Protein AF-A0A7J7GMX7-F1 (afdb_monomer)

InterPro domains:
  IPR005358 Putative zinc- or iron-chelating domain containing protein [PF03692] (50-138)

Sequence (203 aa):
MSHAVVAPPCFPTVRSAANRPRQRGNTKQNRSSGGAALGFGGERKEVRWKCVEDCGACCKLEKGPSFATPEEIFQDPSDVQLYRSLIGPDGWCINFDKASRTCSIYPDRPYFCRVEPEIFQTLYGIDKKRFNKEACSCCRDTIKVVYGSKSKELDNFNHAIKSVSSTGVKALKSDCGRHNRGDNSVAVASTSSKFLPFLSLLL

Solvent-accessible surface area (backbone atoms only — not comparable to full-atom values): 13934 Å² total; per-residue (Å²): 140,82,90,85,85,86,83,84,88,82,86,86,89,87,83,90,87,81,86,92,82,89,84,88,85,86,78,93,75,92,71,93,67,90,76,72,79,84,67,85,74,70,76,80,74,64,54,49,62,73,90,60,83,74,47,54,42,82,44,47,65,65,72,59,90,88,47,85,50,55,76,76,52,39,91,49,71,67,56,35,51,54,58,52,74,36,49,36,102,84,28,30,31,69,51,49,43,80,86,80,35,45,49,82,48,63,92,74,53,58,70,89,80,48,97,46,47,67,53,40,30,71,58,65,69,36,51,66,92,48,30,36,60,52,54,46,44,55,49,50,57,39,27,32,72,71,62,34,90,86,23,70,58,48,52,51,48,55,51,59,27,54,54,61,61,67,71,76,83,82,82,79,86,75,90,76,84,93,75,83,90,79,92,78,91,75,89,75,79,86,80,85,82,81,76,72,98,75,83,86,87,80,138

Secondary structure (DSSP, 8-state):
------PPPPP----------------------------------PPPP---TT--GGGB----TTS--HHHH-SSHHHHHHHHHTB-TTSBBTTEETTTTEETTTTT--GGGS--HHHHHHHH---HHHHHHHHHHHHHHHHHHHH-TT-HHHHHHHHHHHHGGG------------------------------TTSS---

Nearest PDB structures (foldseek):
  2mx9-assembly1_B  TM=2.628E-01  e=3.593E+00  Araneus ventricosus

Radius of gyration: 30.86 Å; Cα contacts (8 Å, |Δi|>4): 132; chains: 1; bounding box: 64×86×71 Å

Foldseek 3Di:
DDDDDDDDDDDDDDDDDDDDDDDDDDDDDDDDDPPDDPPPCPPPLQFADDDDPLQLLLQLLCLPPLDDQLVLQDPDVVVNVVSVVLQDPVSGGPQADNVRRDGVCVVVDDPCSDLDQVSCCVRAVDHPVCSRVVVLVVLLVSSCSRANPPDPSNVSRVVVRVVVSVDDDDDPDDDDDDDDDDDDDDDDDDPDDDHTPNPDPDD

Structure (mmCIF, N/CA/C/O backbone):
data_AF-A0A7J7GMX7-F1
#
_entry.id   AF-A0A7J7GMX7-F1
#
loop_
_atom_site.group_PDB
_atom_site.id
_atom_site.type_symbol
_atom_site.label_atom_id
_atom_site.label_alt_id
_atom_site.label_comp_id
_atom_site.label_asym_id
_atom_site.label_entity_id
_atom_site.label_seq_id
_atom_site.pdbx_PDB_ins_code
_atom_site.Cartn_x
_atom_site.Cartn_y
_atom_site.Cartn_z
_atom_site.occupancy
_atom_site.B_iso_or_equiv
_atom_site.auth_seq_id
_atom_site.auth_comp_id
_atom_site.auth_asym_id
_atom_site.auth_atom_id
_atom_site.pdbx_PDB_model_num
ATOM 1 N N . MET A 1 1 ? -29.940 -60.777 -34.721 1.00 43.22 1 MET A N 1
ATOM 2 C CA . MET A 1 1 ? -28.655 -61.052 -34.044 1.00 43.22 1 MET A CA 1
ATOM 3 C C . MET A 1 1 ? -28.342 -59.847 -33.165 1.00 43.22 1 MET A C 1
ATOM 5 O O . MET A 1 1 ? -28.333 -58.759 -33.715 1.00 43.22 1 MET A O 1
ATOM 9 N N . SER A 1 2 ? -28.138 -59.900 -31.852 1.00 48.59 2 SER A N 1
ATOM 10 C CA . SER A 1 2 ? -28.519 -60.883 -30.826 1.00 48.59 2 SER A CA 1
ATOM 11 C C . SER A 1 2 ? -28.600 -60.102 -29.505 1.00 48.59 2 SER A C 1
ATOM 13 O O . SER A 1 2 ? -27.653 -59.395 -29.175 1.00 48.59 2 SER A O 1
ATOM 15 N N . HIS A 1 3 ? -29.712 -60.181 -28.769 1.00 45.31 3 HIS A N 1
ATOM 16 C CA . HIS A 1 3 ? -29.839 -59.505 -27.471 1.00 45.31 3 HIS A CA 1
ATOM 17 C C . HIS A 1 3 ? -29.291 -60.392 -26.349 1.00 45.31 3 HIS A C 1
ATOM 19 O O . HIS A 1 3 ? -29.516 -61.600 -26.361 1.00 45.31 3 HIS A O 1
ATOM 25 N N . ALA A 1 4 ? -28.655 -59.782 -25.348 1.00 56.12 4 ALA A N 1
ATOM 26 C CA . ALA A 1 4 ? -28.366 -60.418 -24.068 1.00 56.12 4 ALA A CA 1
ATOM 27 C C . ALA A 1 4 ? -28.948 -59.555 -22.941 1.00 56.12 4 ALA A C 1
ATOM 29 O O . ALA A 1 4 ? -28.588 -58.390 -22.784 1.00 56.12 4 ALA A O 1
ATOM 30 N N . VAL A 1 5 ? -29.873 -60.139 -22.181 1.00 54.31 5 VAL A N 1
ATOM 31 C CA . VAL A 1 5 ? -30.497 -59.564 -20.984 1.00 54.31 5 VAL A CA 1
ATOM 32 C C . VAL A 1 5 ? -30.174 -60.508 -19.834 1.00 54.31 5 VAL A C 1
ATOM 34 O O . VAL A 1 5 ? -30.382 -61.712 -19.972 1.00 54.31 5 VAL A O 1
ATOM 37 N N . VAL A 1 6 ? -29.696 -59.987 -18.703 1.00 56.28 6 VAL A N 1
ATOM 38 C CA . VAL A 1 6 ? -29.546 -60.763 -17.462 1.00 56.28 6 VAL A CA 1
ATOM 39 C C . VAL A 1 6 ? -30.121 -59.949 -16.306 1.00 56.28 6 VAL A C 1
ATOM 41 O O . VAL A 1 6 ? -29.803 -58.773 -16.142 1.00 56.28 6 VAL A O 1
ATOM 44 N N . ALA A 1 7 ? -31.019 -60.577 -15.548 1.00 62.34 7 ALA A N 1
ATOM 45 C CA . ALA A 1 7 ? -31.809 -59.971 -14.479 1.00 62.34 7 ALA A CA 1
ATOM 46 C C . ALA A 1 7 ? -31.209 -60.250 -13.080 1.00 62.34 7 ALA A C 1
ATOM 48 O O . ALA A 1 7 ? -30.438 -61.200 -12.928 1.00 62.34 7 ALA A O 1
ATOM 49 N N . PRO A 1 8 ? -31.558 -59.459 -12.045 1.00 59.12 8 PRO A N 1
ATOM 50 C CA . PRO A 1 8 ? -31.079 -59.669 -10.678 1.00 59.12 8 PRO A CA 1
ATOM 51 C C . PRO A 1 8 ? -31.890 -60.750 -9.925 1.00 59.12 8 PRO A C 1
ATOM 53 O O . PRO A 1 8 ? -33.099 -60.862 -10.142 1.00 59.12 8 PRO A O 1
ATOM 56 N N . PRO A 1 9 ? -31.277 -61.514 -8.999 1.00 64.81 9 PRO A N 1
ATOM 57 C CA . PRO A 1 9 ? -31.988 -62.481 -8.161 1.00 64.81 9 PRO A CA 1
ATOM 58 C C . PRO A 1 9 ? -32.715 -61.822 -6.973 1.00 64.81 9 PRO A C 1
ATOM 60 O O . PRO A 1 9 ? -32.258 -60.829 -6.407 1.00 64.81 9 PRO A O 1
ATOM 63 N N . CYS A 1 10 ? -33.854 -62.401 -6.584 1.00 51.47 10 CYS A N 1
ATOM 64 C CA . CYS A 1 10 ? -34.748 -61.883 -5.544 1.00 51.47 10 CYS A CA 1
ATOM 65 C C . CYS A 1 10 ? -34.487 -62.460 -4.135 1.00 51.47 10 CYS A C 1
ATOM 67 O O . CYS A 1 10 ? -33.837 -63.488 -3.958 1.00 51.47 10 CYS A O 1
ATOM 69 N N . PHE A 1 11 ? -35.058 -61.785 -3.133 1.00 49.56 11 PHE A N 1
ATOM 70 C CA . PHE A 1 11 ? -35.047 -62.120 -1.702 1.00 49.56 11 PHE A CA 1
ATOM 71 C C . PHE A 1 11 ? -35.751 -63.445 -1.344 1.00 49.56 11 PHE A C 1
ATOM 73 O O . PHE A 1 11 ? -36.666 -63.868 -2.051 1.00 49.56 11 PHE A O 1
ATOM 80 N N . PRO A 1 12 ? -35.504 -63.955 -0.124 1.00 51.69 12 PRO A N 1
ATOM 81 C CA . PRO A 1 12 ? -36.572 -64.494 0.714 1.00 51.69 12 PRO A CA 1
ATOM 82 C C . PRO A 1 12 ? -36.839 -63.634 1.964 1.00 51.69 12 PRO A C 1
ATOM 84 O O . PRO A 1 12 ? -35.934 -63.176 2.661 1.00 51.69 12 PRO A O 1
ATOM 87 N N . THR A 1 13 ? -38.124 -63.450 2.258 1.00 56.06 13 THR A N 1
ATOM 88 C CA . THR A 1 13 ? -38.657 -62.746 3.435 1.00 56.06 13 THR A CA 1
ATOM 89 C C . THR A 1 13 ? -38.688 -63.661 4.661 1.00 56.06 13 THR A C 1
ATOM 91 O O . THR A 1 13 ? -39.107 -64.810 4.547 1.00 56.06 13 THR A O 1
ATOM 94 N N . VAL A 1 14 ? -38.406 -63.126 5.855 1.00 56.62 14 VAL A N 1
ATOM 95 C CA . VAL A 1 14 ? -38.852 -63.722 7.131 1.00 56.62 14 VAL A CA 1
ATOM 96 C C . VAL A 1 14 ? -39.807 -62.749 7.833 1.00 56.62 14 VAL A C 1
ATOM 98 O O . VAL A 1 14 ? -39.583 -61.539 7.850 1.00 56.62 14 VAL A O 1
ATOM 101 N N . ARG A 1 15 ? -40.912 -63.274 8.374 1.00 47.94 15 ARG A N 1
ATOM 102 C CA . ARG A 1 15 ? -41.998 -62.542 9.055 1.00 47.94 15 ARG A CA 1
ATOM 103 C C . ARG A 1 15 ? -42.401 -63.270 10.349 1.00 47.94 15 ARG A C 1
ATOM 105 O O . ARG A 1 15 ? -42.118 -64.459 10.465 1.00 47.94 15 ARG A O 1
ATOM 112 N N . SER A 1 16 ? -43.162 -62.565 11.207 1.00 46.88 16 SER A N 1
ATOM 113 C CA . SER A 1 16 ? -43.794 -63.011 12.485 1.00 46.88 16 SER A CA 1
ATOM 114 C C . SER A 1 16 ? -42.897 -62.861 13.733 1.00 46.88 16 SER A C 1
ATOM 116 O O . SER A 1 16 ? -41.691 -63.009 13.603 1.00 46.88 16 SER A O 1
ATOM 118 N N . ALA A 1 17 ? -43.358 -62.615 14.977 1.00 45.47 17 ALA A N 1
ATOM 119 C CA . ALA A 1 17 ? -44.628 -62.153 15.608 1.00 45.47 17 ALA A CA 1
ATOM 120 C C . ALA A 1 17 ? -44.364 -62.015 17.152 1.00 45.47 17 ALA A C 1
ATOM 122 O O . ALA A 1 17 ? -43.396 -62.610 17.611 1.00 45.47 17 ALA A O 1
ATOM 123 N N . ALA A 1 18 ? -45.097 -61.336 18.059 1.00 43.53 18 ALA A N 1
ATOM 124 C CA . ALA A 1 18 ? -46.224 -60.376 18.074 1.00 43.53 18 ALA A CA 1
ATOM 125 C C . ALA A 1 18 ? -46.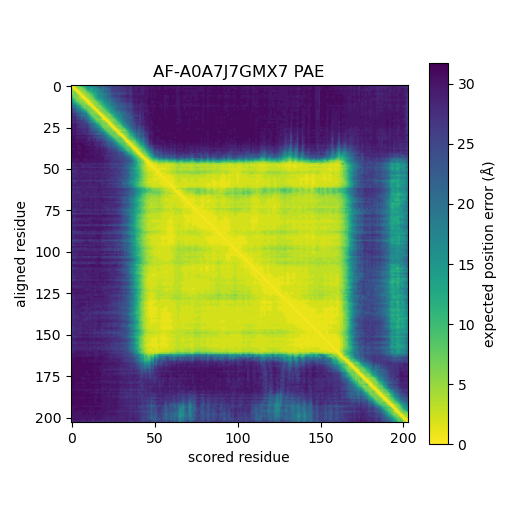286 -59.656 19.468 1.00 43.53 18 ALA A C 1
ATOM 127 O O . ALA A 1 18 ? -45.605 -60.082 20.390 1.00 43.53 18 ALA A O 1
ATOM 128 N N . ASN A 1 19 ? -47.189 -58.666 19.640 1.00 45.41 19 ASN A N 1
ATOM 129 C CA . ASN A 1 19 ? -47.721 -58.092 20.914 1.00 45.41 19 ASN A CA 1
ATOM 130 C C . ASN A 1 19 ? -46.760 -57.305 21.864 1.00 45.41 19 ASN A C 1
ATOM 132 O O . ASN A 1 19 ? -45.736 -57.823 22.274 1.00 45.41 19 ASN A O 1
ATOM 136 N N . ARG A 1 20 ? -46.958 -55.999 22.175 1.00 52.34 20 ARG A N 1
ATOM 137 C CA . ARG A 1 20 ? -48.012 -55.260 22.964 1.00 52.34 20 ARG A CA 1
ATOM 138 C C . ARG A 1 20 ? -47.799 -55.309 24.511 1.00 52.34 20 ARG A C 1
ATOM 140 O O . ARG A 1 20 ? -47.397 -56.353 24.994 1.00 52.34 20 ARG A O 1
ATOM 147 N N . PRO A 1 21 ? -48.275 -54.322 25.321 1.00 49.50 21 PRO A N 1
ATOM 148 C CA . PRO A 1 21 ? -48.090 -52.852 25.273 1.00 49.50 21 PRO A CA 1
ATOM 149 C C . PRO A 1 21 ? -47.843 -52.191 26.675 1.00 49.50 21 PRO A C 1
ATOM 151 O O . PRO A 1 21 ? -47.889 -52.866 27.697 1.00 49.50 21 PRO A O 1
ATOM 154 N N . ARG A 1 22 ? -47.809 -50.836 26.735 1.00 40.62 22 ARG A N 1
ATOM 155 C CA . ARG A 1 22 ? -47.944 -49.973 27.955 1.00 40.62 22 ARG A CA 1
ATOM 156 C C . ARG A 1 22 ? -46.700 -49.991 28.896 1.00 40.62 22 ARG A C 1
ATOM 158 O O . ARG A 1 22 ? -45.977 -50.966 28.935 1.00 40.62 22 ARG A O 1
ATOM 165 N N . GLN A 1 23 ? -46.359 -48.940 29.657 1.00 46.31 23 GLN A N 1
ATOM 166 C CA . GLN A 1 23 ? -47.176 -47.840 30.190 1.00 46.31 23 GLN A CA 1
ATOM 167 C C . GLN A 1 23 ? -46.618 -46.411 30.008 1.00 46.31 23 GLN A C 1
ATOM 169 O O . GLN A 1 23 ? -45.457 -46.171 29.701 1.00 46.31 23 GLN A O 1
ATOM 174 N N . ARG A 1 24 ? -47.529 -45.457 30.233 1.00 46.00 24 ARG A N 1
ATOM 175 C CA . ARG A 1 24 ? -47.395 -43.997 30.182 1.00 46.00 24 ARG A CA 1
ATOM 176 C C . ARG A 1 24 ? -47.028 -43.464 31.574 1.00 46.00 24 ARG A C 1
ATOM 178 O O . ARG A 1 24 ? -47.895 -43.447 32.443 1.00 46.00 24 ARG A O 1
ATOM 185 N N . GLY A 1 25 ? -45.796 -42.996 31.770 1.00 36.47 25 GLY A N 1
ATOM 186 C CA . GLY A 1 25 ? -45.383 -42.266 32.975 1.00 36.47 25 GLY A CA 1
ATOM 187 C C . GLY A 1 25 ? -45.520 -40.755 32.781 1.00 36.47 25 GLY A C 1
ATOM 188 O O . GLY A 1 25 ? -44.731 -40.156 32.059 1.00 36.47 25 GLY A O 1
ATOM 189 N N . ASN A 1 26 ? -46.526 -40.133 33.400 1.00 42.19 26 ASN A N 1
ATOM 190 C CA . ASN A 1 26 ? -46.650 -38.675 33.453 1.00 42.19 26 ASN A CA 1
ATOM 191 C C . ASN A 1 26 ? -46.015 -38.157 34.747 1.00 42.19 26 ASN A C 1
ATOM 193 O O . ASN A 1 26 ? -46.589 -38.374 35.812 1.00 42.19 26 ASN A O 1
ATOM 197 N N . THR A 1 27 ? -44.915 -37.408 34.650 1.00 38.16 27 THR A N 1
ATOM 198 C CA . THR A 1 27 ? -44.408 -36.613 35.777 1.00 38.16 27 THR A CA 1
ATOM 199 C C . THR A 1 27 ? -44.134 -35.186 35.325 1.00 38.16 27 THR A C 1
ATOM 201 O O . THR A 1 27 ? -43.047 -34.827 34.879 1.00 38.16 27 THR A O 1
ATOM 204 N N . LYS A 1 28 ? -45.161 -34.351 35.473 1.00 45.81 28 LYS A N 1
ATOM 205 C CA . LYS A 1 28 ? -45.080 -32.896 35.364 1.00 45.81 28 LYS A CA 1
ATOM 206 C C . LYS A 1 28 ? -44.257 -32.352 36.539 1.00 45.81 28 LYS A C 1
ATOM 208 O O . LYS A 1 28 ? -44.805 -32.155 37.619 1.00 45.81 28 LYS A O 1
ATOM 213 N N . GLN A 1 29 ? -42.970 -32.069 36.335 1.00 42.50 29 GLN A N 1
ATOM 214 C CA . GLN A 1 29 ? -42.211 -31.196 37.236 1.00 42.50 29 GLN A CA 1
ATOM 215 C C . GLN A 1 29 ? -41.889 -29.876 36.546 1.00 42.50 29 GLN A C 1
ATOM 217 O O . GLN A 1 29 ? -41.065 -29.787 35.641 1.00 42.50 29 GLN A O 1
ATOM 222 N N . ASN A 1 30 ? -42.583 -28.839 37.006 1.00 45.53 30 ASN A N 1
ATOM 223 C CA . ASN A 1 30 ? -42.313 -27.460 36.656 1.00 45.53 30 ASN A CA 1
ATOM 224 C C . ASN A 1 30 ? -41.027 -27.020 37.374 1.00 45.53 30 ASN A C 1
ATOM 226 O O . ASN A 1 30 ? -41.035 -26.864 38.595 1.00 45.53 30 ASN A O 1
ATOM 230 N N . ARG A 1 31 ? -39.932 -26.825 36.636 1.00 40.09 31 ARG A N 1
ATOM 231 C CA . ARG A 1 31 ? -38.756 -26.099 37.127 1.00 40.09 31 ARG A CA 1
ATOM 232 C C . ARG A 1 31 ? -38.340 -25.048 36.113 1.00 40.09 31 ARG A C 1
ATOM 234 O O . ARG A 1 31 ? -37.658 -25.325 35.134 1.00 40.09 31 ARG A O 1
ATOM 241 N N . SER A 1 32 ? -38.734 -23.816 36.414 1.00 49.47 32 SER A N 1
ATOM 242 C CA . SER A 1 32 ? -38.075 -22.612 35.929 1.00 49.47 32 SER A CA 1
ATOM 243 C C . SER A 1 32 ? -36.585 -22.690 36.261 1.00 49.47 32 SER A C 1
ATOM 245 O O . SER A 1 32 ? -36.187 -22.649 37.425 1.00 49.47 32 SER A O 1
ATOM 247 N N . SER A 1 33 ? -35.749 -22.828 35.243 1.00 44.59 33 SER A N 1
ATOM 248 C CA . SER A 1 33 ? -34.299 -22.723 35.362 1.00 44.59 33 SER A CA 1
ATOM 249 C C . SER A 1 33 ? -33.814 -22.022 34.108 1.00 44.59 33 SER A C 1
ATOM 251 O O . SER A 1 33 ? -33.923 -22.569 33.013 1.00 44.59 33 SER A O 1
ATOM 253 N N . GLY A 1 34 ? -33.348 -20.781 34.262 1.00 49.50 34 GLY A N 1
ATOM 254 C CA . GLY A 1 34 ? -32.758 -20.023 33.166 1.00 49.50 34 GLY A CA 1
ATOM 255 C C . GLY A 1 34 ? -31.479 -20.713 32.710 1.00 49.50 34 GLY A C 1
ATOM 256 O O . GLY A 1 34 ? -30.420 -20.497 33.293 1.00 49.50 34 GLY A O 1
ATOM 257 N N . GLY A 1 35 ? -31.588 -21.564 31.691 1.00 38.69 35 GLY A N 1
ATOM 258 C CA . GLY A 1 35 ? -30.439 -22.132 31.003 1.00 38.69 35 GLY A CA 1
ATOM 259 C C . GLY A 1 35 ? -29.736 -21.013 30.255 1.00 38.69 35 GLY A C 1
ATOM 260 O O . GLY A 1 35 ? -30.214 -20.585 29.205 1.00 38.69 35 GLY A O 1
ATOM 261 N N . ALA A 1 36 ? -28.642 -20.509 30.828 1.00 42.66 36 ALA A N 1
ATOM 262 C CA . ALA A 1 36 ? -27.830 -19.477 30.207 1.00 42.66 36 ALA A CA 1
ATOM 263 C C . ALA A 1 36 ? -27.480 -19.888 28.774 1.00 42.66 36 ALA A C 1
ATOM 265 O O . ALA A 1 36 ? -27.005 -21.002 28.536 1.00 42.66 36 ALA A O 1
ATOM 266 N N . ALA A 1 37 ? -27.698 -18.979 27.823 1.00 47.53 37 ALA A N 1
ATOM 267 C CA . ALA A 1 37 ? -27.156 -19.151 26.490 1.00 47.53 37 ALA A CA 1
ATOM 268 C C . ALA A 1 37 ? -25.636 -19.292 26.628 1.00 47.53 37 ALA A C 1
ATOM 270 O O . ALA A 1 37 ? -24.964 -18.345 27.042 1.00 47.53 37 ALA A O 1
ATOM 271 N N . LEU A 1 38 ? -25.102 -20.468 26.284 1.00 44.41 38 LEU A N 1
ATOM 272 C CA . LEU A 1 38 ? -23.666 -20.702 26.141 1.00 44.41 38 LEU A CA 1
ATOM 273 C C . LEU A 1 38 ? -23.179 -19.980 24.882 1.00 44.41 38 LEU A C 1
ATOM 275 O O . LEU A 1 38 ? -22.809 -20.583 23.876 1.00 44.41 38 LEU A O 1
ATOM 279 N N . GLY A 1 39 ? -23.222 -18.651 24.934 1.00 46.50 39 GLY A N 1
ATOM 280 C CA . GLY A 1 39 ? -22.536 -17.814 23.980 1.00 46.50 39 GLY A CA 1
ATOM 281 C C . GLY A 1 39 ? -21.055 -18.128 24.089 1.00 46.50 39 GLY A C 1
ATOM 282 O O . GLY A 1 39 ? -20.452 -17.910 25.140 1.00 46.50 39 GLY A O 1
ATOM 283 N N . PHE A 1 40 ? -20.465 -18.602 22.992 1.00 50.31 40 PHE A N 1
ATOM 284 C CA . PHE A 1 40 ? -19.022 -18.567 22.779 1.00 50.31 40 PHE A CA 1
ATOM 285 C C . PHE A 1 40 ? -18.583 -17.098 22.668 1.00 50.31 40 PHE A C 1
ATOM 287 O O . PHE A 1 40 ? -18.247 -16.590 21.599 1.00 50.31 40 PHE A O 1
ATOM 294 N N . GLY A 1 41 ? -18.624 -16.400 23.804 1.00 50.72 41 GLY A N 1
ATOM 295 C CA . GLY A 1 41 ? -18.135 -15.048 24.012 1.00 50.72 41 GLY A CA 1
ATOM 296 C C . GLY A 1 41 ? -16.617 -15.041 24.071 1.00 50.72 41 GLY A C 1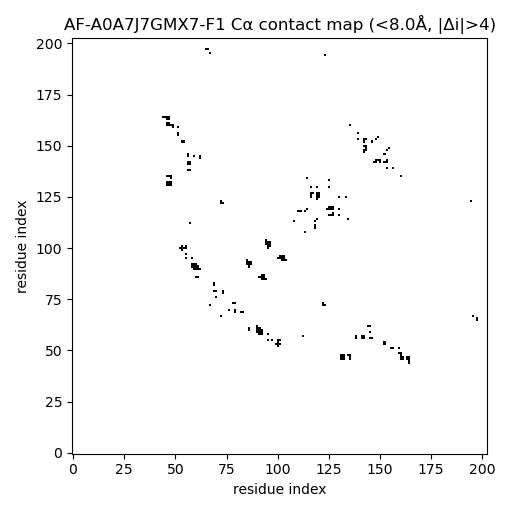
ATOM 297 O O . GLY A 1 41 ? -16.040 -14.575 25.046 1.00 50.72 41 GLY A O 1
ATOM 298 N N . GLY A 1 42 ? -15.969 -15.575 23.034 1.00 52.25 42 GLY A N 1
ATOM 299 C CA . GLY A 1 42 ? -14.563 -15.295 22.807 1.00 52.25 42 GLY A CA 1
ATOM 300 C C . GLY A 1 42 ? -14.431 -13.791 22.624 1.00 52.25 42 GLY A C 1
ATOM 301 O O . GLY A 1 42 ? -14.979 -13.244 21.661 1.00 52.25 42 GLY A O 1
ATOM 302 N N . GLU A 1 43 ? -13.754 -13.125 23.561 1.00 55.38 43 GLU A N 1
ATOM 303 C CA . GLU A 1 43 ? -13.439 -11.706 23.450 1.00 55.38 43 GLU A CA 1
ATOM 304 C C . GLU A 1 43 ? -12.859 -11.445 22.060 1.00 55.38 43 GLU A C 1
ATOM 306 O O . GLU A 1 43 ? -11.809 -11.984 21.693 1.00 55.38 43 GLU A O 1
ATOM 311 N N . ARG A 1 44 ? -13.555 -10.628 21.258 1.00 60.50 44 ARG A N 1
ATOM 312 C CA . ARG A 1 44 ? -13.022 -10.155 19.979 1.00 60.50 44 ARG A CA 1
ATOM 313 C C . ARG A 1 44 ? -11.904 -9.174 20.280 1.00 60.50 44 ARG A C 1
ATOM 315 O O . ARG A 1 44 ? -12.111 -7.965 20.266 1.00 60.50 44 ARG A O 1
ATOM 322 N N . LYS A 1 45 ? -10.730 -9.734 20.555 1.00 68.25 45 LYS A N 1
ATOM 323 C CA . LYS A 1 45 ? -9.487 -9.021 20.797 1.00 68.25 45 LYS A CA 1
ATOM 324 C C . LYS A 1 45 ? -9.284 -8.018 19.664 1.00 68.25 45 LYS A C 1
ATOM 326 O O . LYS A 1 45 ? -9.111 -8.415 18.509 1.00 68.25 45 LYS A O 1
ATOM 331 N N . GLU A 1 46 ? -9.387 -6.732 19.984 1.00 75.88 46 GLU A N 1
ATOM 332 C CA . GLU A 1 46 ? -9.398 -5.679 18.973 1.00 75.88 46 GLU A CA 1
ATOM 333 C C . GLU A 1 46 ? -8.051 -5.663 18.243 1.00 75.88 46 GLU A C 1
ATOM 335 O O . GLU A 1 46 ? -6.994 -5.452 18.842 1.00 75.88 46 GLU A O 1
ATOM 340 N N . VAL A 1 47 ? -8.070 -5.946 16.939 1.00 87.00 47 VAL A N 1
ATOM 341 C CA . VAL A 1 47 ? -6.872 -5.830 16.106 1.00 87.00 47 VAL A CA 1
ATOM 342 C C . VAL A 1 47 ? -6.610 -4.354 15.859 1.00 87.00 47 VAL A C 1
ATOM 344 O O . VAL A 1 47 ? -7.493 -3.648 15.382 1.00 87.00 47 VAL A O 1
ATOM 347 N N . ARG A 1 48 ? -5.399 -3.886 16.161 1.00 93.94 48 ARG A N 1
ATOM 348 C CA . ARG A 1 48 ? -4.965 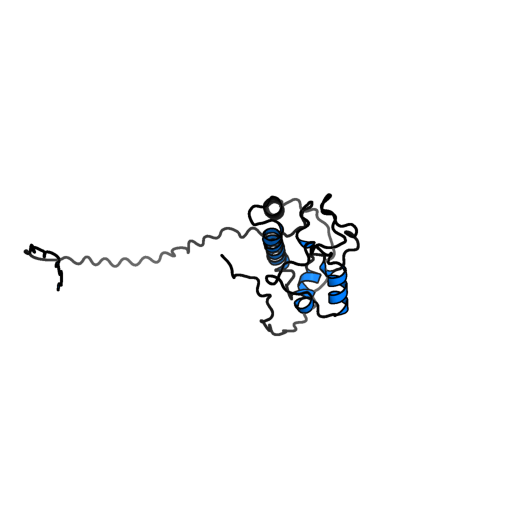-2.529 15.819 1.00 93.94 48 ARG A CA 1
ATOM 349 C C . ARG A 1 48 ? -4.088 -2.594 14.580 1.00 93.94 48 ARG A C 1
ATOM 351 O O . ARG A 1 48 ? -3.101 -3.330 14.560 1.00 93.94 48 ARG A O 1
ATOM 358 N N . TRP A 1 49 ? -4.460 -1.836 13.555 1.00 95.44 49 TRP A N 1
ATOM 359 C CA . TRP A 1 49 ? -3.683 -1.761 12.328 1.00 95.44 49 TRP A CA 1
ATOM 360 C C . TRP A 1 49 ? -2.357 -1.037 12.579 1.00 95.44 49 TRP A C 1
ATOM 362 O O . TRP A 1 49 ? -2.296 -0.065 13.335 1.00 95.44 49 TRP A O 1
ATOM 372 N N . LYS A 1 50 ? -1.299 -1.510 11.919 1.00 94.62 50 LYS A N 1
ATOM 373 C CA . LYS A 1 50 ? -0.040 -0.787 11.740 1.00 94.62 50 LYS A CA 1
ATOM 374 C C . LYS A 1 50 ? 0.635 -1.243 10.449 1.00 94.62 50 LYS A C 1
ATOM 376 O O . LYS A 1 50 ? 0.441 -2.383 10.024 1.00 94.62 50 LYS A O 1
ATOM 381 N N . CYS A 1 51 ? 1.451 -0.372 9.865 1.00 94.00 51 CYS A N 1
ATOM 382 C CA . CYS A 1 51 ? 2.369 -0.765 8.802 1.00 94.00 51 CYS A CA 1
ATOM 383 C C . CYS A 1 51 ? 3.397 -1.775 9.344 1.00 94.00 51 CYS A C 1
ATOM 385 O O . CYS A 1 51 ? 3.695 -1.785 10.542 1.00 94.00 51 CYS A O 1
ATOM 387 N N . VAL A 1 52 ? 3.933 -2.616 8.463 1.00 94.38 52 VAL A N 1
ATOM 388 C CA . VAL A 1 52 ? 5.011 -3.560 8.775 1.00 94.38 52 VAL A CA 1
ATOM 389 C C . VAL A 1 52 ? 6.118 -3.358 7.753 1.00 94.38 52 VAL A C 1
ATOM 391 O O . VAL A 1 52 ? 5.851 -3.287 6.552 1.00 94.38 52 VAL A O 1
ATOM 394 N N . GLU A 1 53 ? 7.337 -3.223 8.260 1.00 91.31 53 GLU A N 1
ATOM 395 C CA . GLU A 1 53 ? 8.564 -3.076 7.477 1.00 91.31 53 GLU A CA 1
ATOM 396 C C . GLU A 1 53 ? 8.817 -4.331 6.626 1.00 91.31 53 GLU A C 1
ATOM 398 O O . GLU A 1 53 ? 8.222 -5.388 6.854 1.00 91.31 53 GLU A O 1
ATOM 403 N N . ASP A 1 54 ? 9.631 -4.194 5.581 1.00 93.44 54 ASP A N 1
ATOM 404 C CA . ASP A 1 54 ? 9.948 -5.254 4.614 1.00 93.44 54 ASP A CA 1
ATOM 405 C C . ASP A 1 54 ? 8.733 -5.929 3.942 1.00 93.44 54 ASP A C 1
ATOM 407 O O . ASP A 1 54 ? 8.851 -7.030 3.405 1.00 93.44 54 ASP A O 1
ATOM 411 N N . CYS A 1 55 ? 7.555 -5.295 3.951 1.00 95.62 55 CYS A N 1
ATOM 412 C CA . CYS A 1 55 ? 6.341 -5.842 3.339 1.00 95.62 55 CYS A CA 1
ATOM 413 C C . CYS A 1 55 ? 6.135 -5.362 1.898 1.00 95.62 55 CYS A C 1
ATOM 415 O O . CYS A 1 55 ? 6.036 -6.180 0.996 1.00 95.62 55 CYS A O 1
ATOM 417 N N . GLY A 1 56 ? 6.019 -4.052 1.654 1.00 95.31 56 GLY A N 1
ATOM 418 C CA . GLY A 1 56 ? 5.895 -3.492 0.299 1.00 95.31 56 GLY A CA 1
ATOM 419 C C . GLY A 1 56 ? 4.615 -3.814 -0.496 1.00 95.31 56 GLY A C 1
ATOM 420 O O . GLY A 1 56 ? 4.395 -3.195 -1.533 1.00 95.31 56 GLY A O 1
ATOM 421 N N . ALA A 1 57 ? 3.724 -4.703 -0.037 1.00 96.38 57 ALA A N 1
ATOM 422 C CA . ALA A 1 57 ? 2.573 -5.184 -0.824 1.00 96.38 57 ALA A CA 1
ATOM 423 C C . ALA A 1 57 ? 1.617 -4.074 -1.319 1.00 96.38 57 ALA A C 1
ATOM 425 O O . ALA A 1 57 ? 0.991 -4.193 -2.375 1.00 96.38 57 ALA A O 1
ATOM 426 N N . CYS A 1 58 ? 1.503 -2.966 -0.579 1.00 94.25 58 CYS A N 1
ATOM 427 C CA . CYS A 1 58 ? 0.731 -1.799 -1.011 1.00 94.25 58 CYS A CA 1
ATOM 428 C C . CYS A 1 58 ? 1.302 -1.135 -2.279 1.00 94.25 58 CYS A C 1
ATOM 430 O O . CYS A 1 58 ? 0.526 -0.583 -3.053 1.00 94.25 58 CYS A O 1
ATOM 432 N N . CYS A 1 59 ? 2.611 -1.254 -2.529 1.00 96.38 59 CYS A N 1
ATOM 433 C CA . CYS A 1 59 ? 3.313 -0.659 -3.666 1.00 96.38 59 CYS A CA 1
ATOM 434 C C . CYS A 1 59 ? 3.163 -1.440 -4.982 1.00 96.38 59 CYS A C 1
ATOM 436 O O . CYS A 1 59 ? 3.554 -0.919 -6.021 1.00 96.38 59 CYS A O 1
ATOM 438 N N . LYS A 1 60 ? 2.582 -2.648 -4.997 1.00 96.12 60 LYS A N 1
ATOM 439 C CA . LYS A 1 60 ? 2.095 -3.255 -6.248 1.00 96.12 60 LYS A CA 1
ATOM 440 C C . LYS A 1 60 ? 0.779 -2.567 -6.615 1.00 96.12 60 LYS A C 1
ATOM 442 O O . LYS A 1 60 ? -0.250 -2.919 -6.047 1.00 96.12 60 LYS A O 1
ATOM 447 N N . LEU A 1 61 ? 0.807 -1.561 -7.483 1.00 95.38 61 LEU A N 1
ATOM 448 C CA . LEU A 1 61 ? -0.370 -0.741 -7.796 1.00 95.38 61 LEU A CA 1
ATOM 449 C C . LEU A 1 61 ? -1.318 -1.460 -8.767 1.00 95.38 61 LEU A C 1
ATOM 451 O O . LEU A 1 61 ? -2.525 -1.489 -8.553 1.00 95.38 61 LEU A O 1
ATOM 455 N N . GLU A 1 62 ? -0.773 -2.145 -9.770 1.00 93.56 62 GLU A N 1
ATOM 456 C CA . GLU A 1 62 ? -1.562 -2.918 -10.730 1.00 93.56 62 GLU A CA 1
ATOM 457 C C . GLU A 1 62 ? -1.858 -4.328 -10.187 1.00 93.56 62 GLU A C 1
ATOM 459 O O . GLU A 1 62 ? -1.038 -5.242 -10.284 1.00 93.56 62 GLU A O 1
ATOM 464 N N . LYS A 1 63 ? -3.026 -4.509 -9.562 1.00 84.06 63 LYS A N 1
ATOM 465 C CA . LYS A 1 63 ? -3.403 -5.759 -8.867 1.00 84.06 63 LYS A CA 1
ATOM 466 C C . LYS A 1 63 ? -4.373 -6.659 -9.660 1.00 84.06 63 LYS A C 1
ATOM 468 O O . LYS A 1 63 ? -4.813 -7.685 -9.144 1.00 84.06 63 LYS A O 1
ATOM 473 N N . GLY A 1 64 ? -4.691 -6.295 -10.906 1.00 84.75 64 GLY A N 1
ATOM 474 C CA . GLY A 1 64 ? -5.674 -6.983 -11.754 1.00 84.75 64 GLY A CA 1
ATOM 475 C C . GLY A 1 64 ? -7.135 -6.597 -11.455 1.00 84.75 64 GLY A C 1
ATOM 476 O O . GLY A 1 64 ? -7.380 -5.764 -10.586 1.00 84.75 64 GLY A O 1
ATOM 477 N N . PRO A 1 65 ? -8.115 -7.209 -12.152 1.00 84.88 65 PRO A N 1
ATOM 478 C CA . PRO A 1 65 ? -9.537 -6.838 -12.073 1.00 84.88 65 PRO A CA 1
ATOM 479 C C . PRO A 1 65 ? -10.201 -7.192 -10.732 1.00 84.88 65 PRO A C 1
ATOM 481 O O . PRO A 1 65 ? -11.335 -6.802 -10.481 1.00 84.88 65 PRO A O 1
ATOM 484 N N . SER A 1 66 ? -9.501 -7.922 -9.858 1.00 83.81 66 SER A N 1
ATOM 485 C CA . SER A 1 66 ? -9.955 -8.243 -8.500 1.00 83.81 66 SER A CA 1
ATOM 486 C C . SER A 1 66 ? -9.729 -7.102 -7.491 1.00 83.81 66 SER A C 1
ATOM 488 O O . SER A 1 66 ? -9.679 -7.343 -6.287 1.00 83.81 66 SER A O 1
ATOM 490 N N . PHE A 1 67 ? -9.523 -5.874 -7.969 1.00 86.38 67 PHE A N 1
ATOM 491 C CA . PHE A 1 67 ? -9.360 -4.664 -7.167 1.00 86.38 67 PHE A CA 1
ATOM 492 C C . PHE A 1 67 ? -9.998 -3.490 -7.902 1.00 86.38 67 PHE A C 1
ATOM 494 O O . PHE A 1 67 ? -10.071 -3.493 -9.129 1.00 86.38 67 PHE A O 1
ATOM 501 N N . ALA A 1 68 ? -10.427 -2.485 -7.141 1.00 89.00 68 ALA A N 1
ATOM 502 C CA . ALA A 1 68 ? -10.988 -1.276 -7.722 1.00 89.00 68 ALA A CA 1
ATOM 503 C C . ALA A 1 68 ? -9.945 -0.512 -8.552 1.00 89.00 68 ALA A C 1
ATOM 505 O O . ALA A 1 68 ? -8.773 -0.419 -8.165 1.00 89.00 68 ALA A O 1
ATOM 506 N N . THR A 1 69 ? -10.376 0.034 -9.685 1.00 91.81 69 THR A N 1
ATOM 507 C CA . THR A 1 69 ? -9.538 0.869 -10.557 1.00 91.81 69 T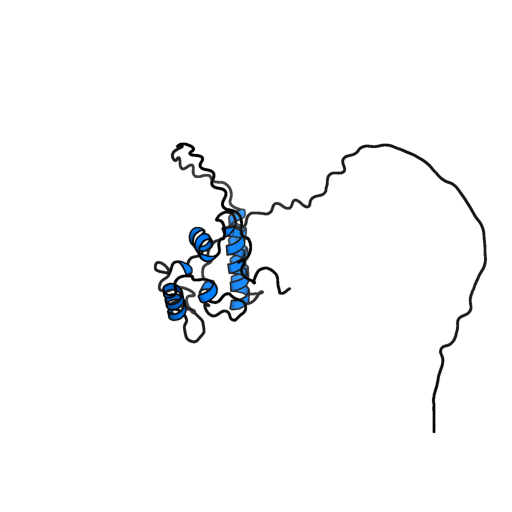HR A CA 1
ATOM 508 C C . THR A 1 69 ? -9.322 2.255 -9.928 1.00 91.81 69 THR A C 1
ATOM 510 O O . THR A 1 69 ? -10.095 2.661 -9.054 1.00 91.81 69 THR A O 1
ATOM 513 N N . PRO A 1 70 ? -8.303 3.038 -10.339 1.00 93.25 70 PRO A N 1
ATOM 514 C CA . PRO A 1 70 ? -8.166 4.407 -9.844 1.00 93.25 70 PRO A CA 1
ATOM 515 C C . PRO A 1 70 ? -9.398 5.279 -10.155 1.00 93.25 70 PRO A C 1
ATOM 517 O O . PRO A 1 70 ? -9.729 6.131 -9.339 1.00 93.25 70 PRO A O 1
ATOM 520 N N . GLU A 1 71 ? -10.126 5.033 -11.253 1.00 93.81 71 GLU A N 1
ATOM 521 C CA . GLU A 1 71 ? -11.409 5.698 -11.563 1.00 93.81 71 GLU A CA 1
ATOM 522 C C . GLU A 1 71 ? -12.518 5.418 -10.539 1.00 93.81 71 GLU A C 1
ATOM 524 O O . GLU A 1 71 ? -13.407 6.242 -10.345 1.00 93.81 71 GLU A O 1
ATOM 529 N N . GLU A 1 72 ? -12.507 4.240 -9.916 1.00 92.50 72 GLU A N 1
ATOM 530 C CA . GLU A 1 72 ? -13.509 3.841 -8.922 1.00 92.50 72 GLU A CA 1
ATOM 531 C C . GLU A 1 72 ? -13.169 4.356 -7.516 1.00 92.50 72 GLU A C 1
ATOM 533 O O . GLU A 1 72 ? -14.056 4.467 -6.668 1.00 92.50 72 GLU A O 1
ATOM 538 N N . ILE A 1 73 ? -11.890 4.664 -7.267 1.00 91.50 73 ILE A N 1
ATOM 539 C CA . ILE A 1 73 ? -11.367 5.131 -5.975 1.00 91.50 73 ILE A CA 1
ATOM 540 C C . ILE A 1 73 ? -11.343 6.664 -5.898 1.00 91.50 73 ILE A C 1
ATOM 542 O O . ILE A 1 73 ? -11.702 7.232 -4.865 1.00 91.50 73 ILE A O 1
ATOM 546 N N . PHE A 1 74 ? -10.905 7.343 -6.961 1.00 94.44 74 PHE A N 1
ATOM 547 C CA . PHE A 1 74 ? -10.663 8.786 -6.954 1.00 94.44 74 PHE A CA 1
ATOM 548 C C . PHE A 1 74 ? -11.757 9.556 -7.690 1.00 94.44 74 PHE A C 1
ATOM 550 O O . PHE A 1 74 ? -12.124 9.238 -8.817 1.00 94.44 74 PHE A O 1
ATOM 557 N N . GLN A 1 75 ? -12.243 10.622 -7.053 1.00 92.69 75 GLN A N 1
ATOM 558 C CA . GLN A 1 75 ? -13.204 11.551 -7.657 1.00 92.69 75 GLN A CA 1
ATOM 559 C C . GLN A 1 75 ? -12.506 12.657 -8.467 1.00 92.69 75 GLN A C 1
ATOM 561 O O . GLN A 1 75 ? -13.101 13.200 -9.394 1.00 92.69 75 GLN A O 1
ATOM 566 N N . ASP A 1 76 ? -11.252 12.985 -8.131 1.00 94.62 76 ASP A N 1
ATOM 567 C CA . ASP A 1 76 ? -10.436 13.963 -8.856 1.00 94.62 76 ASP A CA 1
ATOM 568 C C . ASP A 1 76 ? -9.641 13.266 -9.983 1.00 94.62 76 ASP A C 1
ATOM 570 O O . ASP A 1 76 ? -8.844 12.361 -9.700 1.00 94.62 76 ASP A O 1
ATOM 574 N N . PRO A 1 77 ? -9.793 13.669 -11.261 1.00 96.00 77 PRO A N 1
ATOM 575 C CA . PRO A 1 77 ? -8.990 13.126 -12.359 1.00 96.00 77 PRO A CA 1
ATOM 576 C C . PRO A 1 77 ? -7.480 13.386 -12.203 1.00 96.00 77 PRO A C 1
ATOM 578 O O . PRO A 1 77 ? -6.678 12.665 -12.799 1.00 96.00 77 PRO A O 1
ATOM 581 N N . SER A 1 78 ? -7.073 14.377 -11.409 1.00 97.31 78 SER A N 1
ATOM 582 C CA . SER A 1 78 ? -5.671 14.682 -11.096 1.00 97.31 78 SER A CA 1
ATOM 583 C C . SER A 1 78 ? -5.041 13.581 -10.238 1.00 97.31 78 SER A C 1
ATOM 585 O O . SER A 1 78 ? -3.916 13.158 -10.504 1.00 97.31 78 SER A O 1
ATOM 587 N N . ASP A 1 79 ? -5.789 13.044 -9.268 1.00 96.12 79 ASP A N 1
ATOM 588 C CA . ASP A 1 79 ? -5.349 11.912 -8.445 1.00 96.12 79 ASP A CA 1
ATOM 589 C C . ASP A 1 79 ? -5.276 10.618 -9.258 1.00 96.12 79 ASP A C 1
ATOM 591 O O . ASP A 1 79 ? -4.332 9.846 -9.103 1.00 96.12 79 ASP A O 1
ATOM 595 N N . VAL A 1 80 ? -6.209 10.408 -10.194 1.00 96.94 80 VAL A N 1
ATOM 596 C CA . VAL A 1 80 ? -6.148 9.294 -11.158 1.00 96.94 80 VAL A CA 1
ATOM 597 C C . VAL A 1 80 ? -4.871 9.369 -12.008 1.00 96.94 80 VAL A C 1
ATOM 599 O O . VAL A 1 80 ? -4.199 8.354 -12.214 1.00 96.94 80 VAL A O 1
ATOM 602 N N . GLN A 1 81 ? -4.509 10.562 -12.492 1.00 97.81 81 GLN A N 1
ATOM 603 C CA . GLN A 1 81 ? -3.279 10.783 -13.262 1.00 97.81 81 GLN A CA 1
ATOM 604 C C . GLN A 1 81 ? -2.022 10.557 -12.413 1.00 97.81 81 GLN A C 1
ATOM 606 O O . GLN A 1 81 ? -1.103 9.872 -12.865 1.00 97.81 81 GLN A O 1
ATOM 611 N N . LEU A 1 82 ? -1.994 11.069 -11.178 1.00 97.31 82 LEU A N 1
ATOM 612 C CA . LEU A 1 82 ? -0.885 10.869 -10.241 1.00 97.31 82 LEU A CA 1
ATOM 613 C C . LEU A 1 82 ? -0.739 9.398 -9.826 1.00 97.31 82 LEU A C 1
ATOM 615 O O . LEU A 1 82 ? 0.375 8.891 -9.730 1.00 97.31 82 LEU A O 1
ATOM 619 N N . TYR A 1 83 ? -1.843 8.680 -9.621 1.00 96.75 83 TYR A N 1
ATOM 620 C CA . TYR A 1 83 ? -1.808 7.245 -9.352 1.00 96.75 83 TYR A CA 1
ATOM 621 C C . TYR A 1 83 ? -1.197 6.483 -10.532 1.00 96.75 83 TYR A C 1
ATOM 623 O O . TYR A 1 83 ? -0.319 5.647 -10.327 1.00 96.75 83 TYR A O 1
ATOM 631 N N . ARG A 1 84 ? -1.616 6.795 -11.769 1.00 96.62 84 ARG A N 1
ATOM 632 C CA . ARG A 1 84 ? -1.075 6.167 -12.985 1.00 96.62 84 ARG A CA 1
ATOM 633 C C . ARG A 1 84 ? 0.397 6.476 -13.228 1.00 96.62 84 ARG A C 1
ATOM 635 O O . ARG A 1 84 ? 1.126 5.564 -13.600 1.00 96.62 84 ARG A O 1
ATOM 642 N N . SER A 1 85 ? 0.845 7.714 -13.017 1.00 97.50 85 SER A N 1
ATOM 643 C CA . SER A 1 85 ? 2.247 8.094 -13.252 1.00 97.50 85 SER A CA 1
ATOM 644 C C . SER A 1 85 ? 3.226 7.397 -12.302 1.00 97.50 85 SER A C 1
ATOM 646 O O . SER A 1 85 ? 4.409 7.282 -12.613 1.00 97.50 85 SER A O 1
ATOM 648 N N . LEU A 1 86 ? 2.732 6.878 -11.173 1.00 97.31 86 LEU A N 1
ATOM 649 C CA . LEU A 1 86 ? 3.506 6.058 -10.249 1.00 97.31 86 LEU A CA 1
ATOM 650 C C . LEU A 1 86 ? 3.628 4.590 -10.685 1.00 97.31 86 LEU A C 1
ATOM 652 O O . LEU A 1 86 ? 4.457 3.890 -10.109 1.00 97.31 86 LEU A O 1
ATOM 656 N N . ILE A 1 87 ? 2.846 4.094 -11.651 1.00 97.12 87 ILE A N 1
ATOM 657 C CA . ILE A 1 87 ? 2.874 2.682 -12.071 1.00 97.12 87 ILE A CA 1
ATOM 658 C C . ILE A 1 87 ? 4.010 2.456 -13.080 1.00 97.12 87 ILE A C 1
ATOM 660 O O . ILE A 1 87 ? 4.000 2.990 -14.186 1.00 97.12 87 ILE A O 1
ATOM 664 N N . GLY A 1 88 ? 4.989 1.635 -12.703 1.00 97.06 88 GLY A N 1
ATOM 665 C CA . GLY A 1 88 ? 6.052 1.162 -13.584 1.00 97.06 88 GLY A CA 1
ATOM 666 C C . GLY A 1 88 ? 5.586 0.057 -14.545 1.00 97.06 88 GLY A C 1
ATOM 667 O O . GLY A 1 88 ? 4.514 -0.520 -14.359 1.00 97.06 88 GLY A O 1
ATOM 668 N N . PRO A 1 89 ? 6.410 -0.313 -15.543 1.00 96.06 89 PRO A N 1
ATOM 669 C CA . PRO A 1 89 ? 6.048 -1.273 -16.599 1.00 96.06 89 PRO A CA 1
ATOM 670 C C . PRO A 1 89 ? 5.800 -2.709 -16.105 1.00 96.06 89 PRO A C 1
ATOM 672 O O . PRO A 1 89 ? 5.360 -3.562 -16.868 1.00 96.06 89 PRO A O 1
ATOM 675 N N . ASP A 1 90 ? 6.096 -2.991 -14.838 1.00 95.12 90 ASP A N 1
ATOM 676 C CA . ASP A 1 90 ? 5.859 -4.268 -14.166 1.00 95.12 90 ASP A CA 1
ATOM 677 C C . ASP A 1 90 ? 4.709 -4.199 -13.138 1.00 95.12 90 ASP A C 1
ATOM 679 O O . ASP A 1 90 ? 4.546 -5.103 -12.308 1.00 95.12 90 ASP A O 1
ATOM 683 N N . GLY A 1 91 ? 3.932 -3.112 -13.147 1.00 96.00 91 GLY A N 1
ATOM 684 C CA . GLY A 1 91 ? 2.791 -2.872 -12.268 1.00 96.00 91 GLY A CA 1
ATOM 685 C C . GLY A 1 91 ? 3.139 -2.497 -10.820 1.00 96.00 91 GLY A C 1
ATOM 686 O O . GLY A 1 91 ? 2.245 -2.462 -9.967 1.00 96.00 91 GLY A O 1
ATOM 687 N N . TRP A 1 92 ? 4.417 -2.269 -10.495 1.00 97.31 92 TRP A N 1
ATOM 688 C CA . TRP A 1 92 ? 4.858 -1.757 -9.191 1.00 97.31 92 TRP A CA 1
ATOM 689 C C . TRP A 1 92 ? 5.028 -0.239 -9.197 1.00 97.31 92 TRP A C 1
ATOM 691 O O . TRP A 1 92 ? 5.236 0.371 -10.237 1.00 97.31 92 TRP A O 1
ATOM 701 N N . CYS A 1 93 ? 4.971 0.375 -8.018 1.00 97.94 93 CYS A N 1
ATOM 702 C CA . CYS A 1 93 ? 5.289 1.784 -7.838 1.00 97.94 93 CYS A CA 1
ATOM 703 C C . CYS A 1 93 ? 6.749 2.059 -8.238 1.00 97.94 93 CYS A C 1
ATOM 705 O O . CYS A 1 93 ? 7.654 1.437 -7.680 1.00 97.94 93 CYS A O 1
ATOM 707 N N . ILE A 1 94 ? 6.991 3.025 -9.129 1.00 98.12 94 ILE A N 1
ATOM 708 C CA . ILE A 1 94 ? 8.341 3.421 -9.585 1.00 98.12 94 ILE A CA 1
ATOM 709 C C . ILE A 1 94 ? 9.264 3.881 -8.444 1.00 98.12 94 ILE A C 1
ATOM 711 O O . ILE A 1 94 ? 10.481 3.834 -8.572 1.00 98.12 94 ILE A O 1
ATOM 715 N N . ASN A 1 95 ? 8.683 4.303 -7.317 1.00 97.69 95 ASN A N 1
ATOM 716 C CA . ASN A 1 95 ? 9.395 4.744 -6.118 1.00 97.69 95 ASN A CA 1
ATOM 717 C C . ASN A 1 95 ? 9.596 3.627 -5.077 1.00 97.69 95 ASN A C 1
ATOM 719 O O . ASN A 1 95 ? 9.985 3.916 -3.945 1.00 97.69 95 ASN A O 1
ATOM 723 N N . PHE A 1 96 ? 9.278 2.369 -5.396 1.00 97.50 96 PHE A N 1
ATOM 724 C CA . PHE A 1 96 ? 9.490 1.226 -4.506 1.00 97.50 96 PHE A CA 1
ATOM 725 C C . PHE A 1 96 ? 10.720 0.425 -4.939 1.00 97.50 96 PHE A C 1
ATOM 727 O O . PHE A 1 96 ? 10.700 -0.250 -5.969 1.00 97.50 96 PHE A O 1
ATOM 734 N N . ASP A 1 97 ? 11.774 0.458 -4.124 1.00 96.50 97 ASP A N 1
ATOM 735 C CA . ASP A 1 97 ? 12.916 -0.428 -4.315 1.00 96.50 97 ASP A CA 1
ATOM 736 C C . ASP A 1 97 ? 12.577 -1.825 -3.785 1.00 96.50 97 ASP A C 1
ATOM 738 O O . ASP A 1 97 ? 12.350 -2.033 -2.593 1.00 96.50 97 ASP A O 1
ATOM 742 N N . LYS A 1 98 ? 12.578 -2.806 -4.686 1.00 93.75 98 LYS A N 1
ATOM 743 C CA . LYS A 1 98 ? 12.269 -4.207 -4.385 1.00 93.75 98 LYS A CA 1
ATOM 744 C C . LYS A 1 98 ? 13.398 -4.930 -3.651 1.00 93.75 98 LYS A C 1
ATOM 746 O O . LYS A 1 98 ? 13.120 -5.948 -3.020 1.00 93.75 98 LYS A O 1
ATOM 751 N N . ALA A 1 99 ? 14.636 -4.437 -3.740 1.00 93.62 99 ALA A N 1
ATOM 752 C CA . ALA A 1 99 ? 15.792 -5.037 -3.082 1.00 93.62 99 ALA A CA 1
ATOM 753 C C . ALA A 1 99 ? 15.818 -4.685 -1.589 1.00 93.62 99 ALA A C 1
ATOM 755 O O . ALA A 1 99 ? 15.797 -5.589 -0.756 1.00 93.62 99 ALA A O 1
ATOM 756 N N . SER A 1 100 ? 15.781 -3.392 -1.242 1.00 94.75 100 SER A N 1
ATOM 757 C CA . SER A 1 100 ? 15.654 -2.946 0.157 1.00 94.75 100 SER A CA 1
ATOM 758 C C . SER A 1 100 ? 14.234 -3.055 0.719 1.00 94.75 100 SER A C 1
ATOM 760 O O . SER A 1 100 ? 14.055 -2.963 1.927 1.00 94.75 100 SER A O 1
ATOM 762 N N . ARG A 1 101 ? 13.220 -3.235 -0.141 1.00 95.19 101 ARG A N 1
ATOM 763 C CA . ARG A 1 101 ? 11.785 -3.212 0.204 1.00 95.19 101 ARG A CA 1
ATOM 764 C C . ARG A 1 101 ? 11.320 -1.885 0.822 1.00 95.19 101 ARG A C 1
ATOM 766 O O . ARG A 1 101 ? 10.349 -1.853 1.583 1.00 95.19 101 ARG A O 1
ATOM 773 N N . THR A 1 102 ? 11.975 -0.783 0.458 1.00 94.50 102 THR A N 1
ATOM 774 C CA . THR A 1 102 ? 11.661 0.573 0.934 1.00 94.50 102 THR A CA 1
ATOM 775 C C . THR A 1 102 ? 11.042 1.445 -0.162 1.00 94.50 102 THR A C 1
ATOM 777 O O . THR A 1 102 ? 11.063 1.108 -1.346 1.00 94.50 102 THR A O 1
ATOM 780 N N . CYS A 1 103 ? 10.453 2.579 0.231 1.00 94.69 103 CYS A N 1
ATOM 781 C CA . CYS A 1 103 ? 9.965 3.584 -0.711 1.00 94.69 103 CYS A CA 1
ATOM 782 C C . CYS A 1 103 ? 10.857 4.826 -0.654 1.00 94.69 103 CYS A C 1
ATOM 784 O O . CYS A 1 103 ? 10.994 5.416 0.416 1.00 94.69 103 CYS A O 1
ATOM 786 N N . SER A 1 104 ? 11.412 5.249 -1.791 1.00 95.69 104 SER A N 1
ATOM 787 C CA . SER A 1 104 ? 12.313 6.409 -1.879 1.00 95.69 104 SER A CA 1
ATOM 788 C C . SER A 1 104 ? 11.657 7.705 -1.391 1.00 95.69 104 SER A C 1
ATOM 790 O O . SER A 1 104 ? 12.299 8.512 -0.729 1.00 95.69 104 SER A O 1
ATOM 792 N N . ILE A 1 105 ? 10.356 7.865 -1.653 1.00 95.44 105 ILE A N 1
ATOM 793 C CA . ILE A 1 105 ? 9.548 9.022 -1.242 1.00 95.44 105 ILE A CA 1
ATOM 794 C C . ILE A 1 105 ? 8.724 8.760 0.028 1.00 95.44 105 ILE A C 1
ATOM 796 O O . ILE A 1 105 ? 7.686 9.386 0.212 1.00 95.44 105 ILE A O 1
ATOM 800 N N . TYR A 1 106 ? 9.111 7.820 0.905 1.00 91.19 106 TYR A N 1
ATOM 801 C CA . TYR A 1 106 ? 8.302 7.443 2.081 1.00 91.19 106 TYR A CA 1
ATOM 802 C C . TYR A 1 106 ? 7.721 8.619 2.908 1.00 91.19 106 TYR A C 1
ATOM 804 O O . TYR A 1 106 ? 6.525 8.527 3.231 1.00 91.19 106 TYR A O 1
ATOM 812 N N . PRO A 1 107 ? 8.481 9.693 3.243 1.00 92.94 107 PRO A N 1
ATOM 813 C CA . PRO A 1 107 ? 7.939 10.859 3.951 1.00 92.94 107 PRO A CA 1
ATOM 814 C C . PRO A 1 107 ? 6.990 11.704 3.090 1.00 92.94 107 PRO A C 1
ATOM 816 O O . PRO A 1 107 ? 5.989 12.186 3.617 1.00 92.94 107 PRO A O 1
ATOM 819 N N . ASP A 1 108 ? 7.234 11.794 1.781 1.00 95.50 108 ASP A N 1
ATOM 820 C CA . ASP A 1 108 ? 6.522 12.647 0.813 1.00 95.50 108 ASP A CA 1
ATOM 821 C C . ASP A 1 108 ? 5.443 11.898 0.009 1.00 95.50 108 ASP A C 1
ATOM 823 O O . ASP A 1 108 ? 4.910 12.403 -0.978 1.00 95.50 108 ASP A O 1
ATOM 827 N N . ARG A 1 109 ? 5.093 10.671 0.422 1.00 95.06 109 ARG A N 1
ATOM 828 C CA . ARG A 1 109 ? 4.081 9.850 -0.259 1.00 95.06 109 ARG A CA 1
ATOM 829 C C . ARG A 1 109 ? 2.757 10.612 -0.433 1.00 95.06 109 ARG A C 1
ATOM 831 O O . ARG A 1 109 ? 2.277 11.181 0.558 1.00 95.06 109 ARG A O 1
ATOM 838 N N . PRO A 1 110 ? 2.114 10.526 -1.617 1.00 95.88 110 PRO A N 1
ATOM 839 C CA . PRO A 1 110 ? 0.756 11.018 -1.828 1.00 95.88 110 PRO A CA 1
ATOM 840 C C . PRO A 1 110 ? -0.203 10.498 -0.760 1.00 95.88 110 PRO A C 1
ATOM 842 O O . PRO A 1 110 ? -0.012 9.401 -0.225 1.00 95.88 110 PRO A O 1
ATOM 845 N N . TYR A 1 111 ? -1.247 11.268 -0.458 1.00 95.12 111 TYR A N 1
ATOM 846 C CA . TYR A 1 111 ? -2.167 10.949 0.634 1.00 95.12 111 TYR A CA 1
ATOM 847 C C . TYR A 1 111 ? -2.785 9.546 0.471 1.00 95.12 111 TYR A C 1
ATOM 849 O O . TYR A 1 111 ? -2.797 8.767 1.417 1.00 95.12 111 TYR A O 1
ATOM 857 N N . PHE A 1 112 ? -3.168 9.154 -0.748 1.00 93.56 112 PHE A N 1
ATOM 858 C CA . PHE A 1 112 ? -3.750 7.838 -1.039 1.00 93.56 112 PHE A CA 1
ATOM 859 C C . PHE A 1 112 ? -2.797 6.647 -0.821 1.00 93.56 112 PHE A C 1
ATOM 861 O O . PHE A 1 112 ? -3.245 5.509 -0.696 1.00 93.56 112 PHE A O 1
ATOM 868 N N . CYS A 1 113 ? -1.484 6.887 -0.728 1.00 94.06 113 CYS A N 1
ATOM 869 C CA . CYS A 1 113 ? -0.488 5.873 -0.369 1.00 94.06 113 CYS A CA 1
ATOM 870 C C . CYS A 1 113 ? -0.349 5.675 1.155 1.00 94.06 113 CYS A C 1
ATOM 872 O O . CYS A 1 113 ? 0.451 4.838 1.594 1.00 94.06 113 CYS A O 1
ATOM 874 N N . ARG A 1 114 ? -1.083 6.446 1.971 1.00 94.31 114 ARG A N 1
ATOM 875 C CA . ARG A 1 114 ? -1.086 6.367 3.437 1.00 94.31 114 ARG A CA 1
ATOM 876 C C . ARG A 1 114 ? -2.349 5.661 3.916 1.00 94.31 114 ARG A C 1
ATOM 878 O O . ARG A 1 114 ? -3.453 5.902 3.440 1.00 94.31 114 ARG A O 1
ATOM 885 N N . VAL A 1 115 ? -2.175 4.766 4.882 1.00 94.62 115 VAL A N 1
ATOM 886 C CA . VAL A 1 115 ? -3.274 4.019 5.499 1.00 94.62 115 VAL A CA 1
ATOM 887 C C . VAL A 1 115 ? -3.596 4.706 6.819 1.00 94.62 115 VAL A C 1
ATOM 889 O O . VAL A 1 115 ? -3.074 4.349 7.872 1.00 94.62 115 VAL A O 1
ATOM 892 N N . GLU A 1 116 ? -4.411 5.752 6.723 1.00 95.50 116 GLU A N 1
ATOM 893 C CA . GLU A 1 116 ? -4.802 6.626 7.832 1.00 95.50 116 GLU A CA 1
ATOM 894 C C . GLU A 1 116 ? -6.341 6.721 7.909 1.00 95.50 116 GLU A C 1
ATOM 896 O O . GLU A 1 116 ? -7.006 6.634 6.867 1.00 95.50 116 GLU A O 1
ATOM 901 N N . PRO A 1 117 ? -6.937 6.873 9.111 1.00 96.12 117 PRO A N 1
ATOM 902 C CA . PRO A 1 117 ? -8.393 6.871 9.290 1.00 96.12 117 PRO A CA 1
ATOM 903 C C . PRO A 1 117 ? -9.126 7.920 8.451 1.00 96.12 117 PRO A C 1
ATOM 905 O O . PRO A 1 117 ? -10.186 7.640 7.901 1.00 96.12 117 PRO A O 1
ATOM 908 N N . GLU A 1 118 ? -8.559 9.117 8.347 1.00 96.38 118 GLU A N 1
ATOM 909 C CA . GLU A 1 118 ? -9.102 10.261 7.618 1.00 96.38 118 GLU A CA 1
ATOM 910 C C . GLU A 1 118 ? -9.165 9.977 6.112 1.00 96.38 118 GLU A C 1
ATOM 912 O O . GLU A 1 118 ? -10.186 10.216 5.473 1.00 96.38 118 GLU A O 1
ATOM 917 N N . ILE A 1 119 ? -8.109 9.381 5.556 1.00 94.62 119 ILE A N 1
ATOM 918 C CA . ILE A 1 119 ? -8.023 9.028 4.134 1.00 94.62 119 ILE A CA 1
ATOM 919 C C . ILE A 1 119 ? -8.989 7.885 3.802 1.00 94.62 119 ILE A C 1
ATOM 921 O O . ILE A 1 119 ? -9.664 7.923 2.775 1.00 94.62 119 ILE A O 1
ATOM 925 N N . PHE A 1 120 ? -9.122 6.901 4.695 1.00 94.94 120 PHE A N 1
ATOM 926 C CA . PHE A 1 120 ? -10.103 5.819 4.551 1.00 94.94 120 PHE A CA 1
ATOM 927 C C . PHE A 1 120 ? -11.553 6.318 4.645 1.00 94.94 120 PHE A C 1
ATOM 929 O O . PHE A 1 120 ? -12.435 5.782 3.969 1.00 94.94 120 PHE A O 1
ATOM 936 N N . GLN A 1 121 ? -11.801 7.354 5.447 1.00 94.94 121 GLN A N 1
ATOM 937 C CA . GLN A 1 121 ? -13.100 8.013 5.513 1.00 94.94 121 GLN A CA 1
ATOM 938 C C . GLN A 1 121 ? -13.410 8.763 4.208 1.00 94.94 121 GLN A C 1
ATOM 940 O O . GLN A 1 121 ? -14.505 8.598 3.676 1.00 94.94 121 GLN A O 1
ATOM 945 N N . THR A 1 122 ? -12.451 9.517 3.661 1.00 93.62 122 THR A N 1
ATOM 946 C 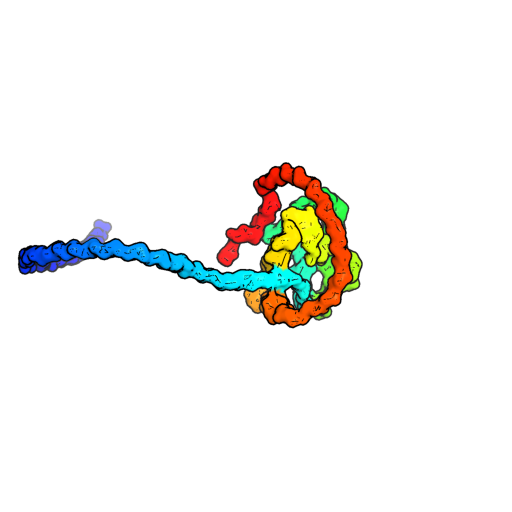CA . THR A 1 122 ? -12.623 10.286 2.414 1.00 93.62 122 THR A CA 1
ATOM 947 C C . THR A 1 122 ? -12.765 9.401 1.173 1.00 93.62 122 THR A C 1
ATOM 949 O O . THR A 1 122 ? -13.694 9.601 0.396 1.00 93.62 122 THR A O 1
ATOM 952 N N . LEU A 1 123 ? -11.878 8.417 0.980 1.00 92.44 123 LEU A N 1
ATOM 953 C CA . LEU A 1 123 ? -11.853 7.591 -0.238 1.00 92.44 123 LEU A CA 1
ATOM 954 C C . LEU A 1 123 ? -12.904 6.472 -0.242 1.00 92.44 123 LEU A C 1
ATOM 956 O O . LEU A 1 123 ? -13.403 6.103 -1.300 1.00 92.44 123 LEU A O 1
ATOM 960 N N . TYR A 1 124 ? -13.244 5.916 0.926 1.00 91.44 124 TYR A N 1
ATOM 961 C CA . TYR A 1 124 ? -14.054 4.692 1.016 1.00 91.44 124 TYR A CA 1
ATOM 962 C C . TYR A 1 124 ? -15.298 4.822 1.909 1.00 91.44 124 TYR A C 1
ATOM 964 O O . TYR A 1 124 ? -16.020 3.841 2.094 1.00 91.44 124 TYR A O 1
ATOM 972 N N . GLY A 1 125 ? -15.546 5.989 2.516 1.00 94.44 125 GLY A N 1
ATOM 973 C CA . GLY A 1 125 ? -16.646 6.175 3.470 1.00 94.44 125 GLY A CA 1
ATOM 974 C C . GLY A 1 125 ? -16.501 5.341 4.751 1.00 94.44 125 GLY A C 1
ATOM 975 O O . GLY A 1 125 ? -17.496 5.040 5.409 1.00 94.44 125 GLY A O 1
ATOM 976 N N . ILE A 1 126 ? -15.282 4.911 5.102 1.00 93.88 126 ILE A N 1
ATOM 977 C CA . ILE A 1 126 ? -15.038 4.038 6.257 1.00 93.88 126 ILE A CA 1
ATOM 978 C C . ILE A 1 126 ? -14.841 4.884 7.519 1.00 93.88 126 ILE A C 1
ATOM 980 O O . ILE A 1 126 ? -13.831 5.565 7.676 1.00 93.88 126 ILE A O 1
ATOM 984 N N . ASP A 1 127 ? -15.776 4.779 8.466 1.00 95.06 127 ASP A N 1
ATOM 985 C CA . ASP A 1 127 ? -15.653 5.395 9.790 1.00 95.06 127 ASP A CA 1
ATOM 986 C C . ASP A 1 127 ? -14.348 5.026 10.506 1.00 95.06 127 ASP A C 1
ATOM 988 O O . ASP A 1 127 ? -13.947 3.857 10.554 1.00 95.06 127 ASP A O 1
ATOM 992 N N . LYS A 1 128 ? -13.775 5.988 11.241 1.00 94.94 128 LYS A N 1
ATOM 993 C CA . LYS A 1 128 ? -12.595 5.777 12.104 1.00 94.94 128 LYS A CA 1
ATOM 994 C C . LYS A 1 128 ? -12.776 4.630 13.114 1.00 94.94 128 LYS A C 1
ATOM 996 O O . LYS A 1 128 ? -11.814 3.950 13.453 1.00 94.94 128 LYS A O 1
ATOM 1001 N N . LYS A 1 129 ? -14.018 4.357 13.543 1.00 94.06 129 LYS A N 1
ATOM 1002 C CA . LYS A 1 129 ? -14.388 3.217 14.412 1.00 94.06 129 LYS A CA 1
ATOM 1003 C C . LYS A 1 129 ? -14.210 1.849 13.735 1.00 94.06 129 LYS A C 1
ATOM 1005 O O . LYS A 1 129 ? -14.014 0.851 14.417 1.00 94.06 129 LYS A O 1
ATOM 1010 N N . ARG A 1 130 ? -14.305 1.787 12.404 1.00 94.12 130 ARG A N 1
ATOM 1011 C CA . ARG A 1 130 ? -14.115 0.572 11.594 1.00 94.12 130 ARG A CA 1
ATOM 1012 C C . ARG A 1 130 ? -12.711 0.473 11.002 1.00 94.12 130 ARG A C 1
ATOM 1014 O O . ARG A 1 130 ? -12.271 -0.645 10.742 1.00 94.12 130 ARG A O 1
ATOM 1021 N N . PHE A 1 131 ? -12.014 1.603 10.837 1.00 95.62 131 PHE A N 1
ATOM 1022 C CA . PHE A 1 131 ? -10.690 1.722 10.213 1.00 95.62 131 PHE A CA 1
ATOM 1023 C C . PHE A 1 131 ? -9.755 0.541 10.501 1.00 95.62 131 PHE A C 1
ATOM 1025 O O . PHE A 1 131 ? -9.347 -0.137 9.566 1.00 95.62 131 PHE A O 1
ATOM 1032 N N . ASN A 1 132 ? -9.468 0.235 11.773 1.00 95.56 132 ASN A N 1
ATOM 1033 C CA . ASN A 1 132 ? -8.522 -0.830 12.126 1.00 95.56 132 ASN A CA 1
ATOM 1034 C C . ASN A 1 132 ? -8.897 -2.193 11.518 1.00 95.56 132 ASN A C 1
ATOM 1036 O O . ASN A 1 132 ? -8.030 -2.902 11.008 1.00 95.56 132 ASN A O 1
ATOM 1040 N N . LYS A 1 133 ? -10.186 -2.557 11.545 1.00 94.56 133 LYS A N 1
ATOM 1041 C CA . LYS A 1 133 ? -10.690 -3.820 10.994 1.00 94.56 133 LYS A CA 1
ATOM 1042 C C . LYS A 1 133 ? -10.550 -3.848 9.471 1.00 94.56 133 LYS A C 1
ATOM 1044 O O . LYS A 1 133 ? -10.028 -4.826 8.935 1.00 94.56 133 LYS A O 1
ATOM 1049 N N . GLU A 1 134 ? -11.006 -2.791 8.799 1.00 95.50 134 GLU A N 1
ATOM 1050 C CA . GLU A 1 134 ? -11.032 -2.721 7.332 1.00 95.50 134 GLU A CA 1
ATOM 1051 C C . GLU A 1 134 ? -9.610 -2.595 6.757 1.00 95.50 134 GLU A C 1
ATOM 1053 O O . GLU A 1 134 ? -9.245 -3.352 5.861 1.00 95.50 134 GLU A O 1
ATOM 1058 N N . ALA A 1 135 ? -8.757 -1.744 7.341 1.00 95.94 135 ALA A N 1
ATOM 1059 C CA . ALA A 1 135 ? -7.344 -1.619 6.982 1.00 95.94 135 ALA A CA 1
ATOM 1060 C C . ALA A 1 135 ? -6.580 -2.937 7.199 1.00 95.94 135 ALA A C 1
ATOM 1062 O O . ALA A 1 135 ? -5.796 -3.351 6.345 1.00 95.94 135 ALA A O 1
ATOM 1063 N N . CYS A 1 136 ? -6.848 -3.662 8.296 1.00 96.38 136 CYS A N 1
ATOM 1064 C CA . CYS A 1 136 ? -6.275 -4.996 8.489 1.00 96.38 136 CYS A CA 1
ATOM 1065 C C . CYS A 1 136 ? -6.764 -6.015 7.451 1.00 96.38 136 CYS A C 1
ATOM 1067 O O . CYS A 1 136 ? -6.003 -6.924 7.126 1.00 96.38 136 CYS A O 1
ATOM 1069 N N . SER A 1 137 ? -7.997 -5.907 6.938 1.00 95.44 137 SER A N 1
ATOM 1070 C CA . SER A 1 137 ? -8.448 -6.786 5.851 1.00 95.44 137 SER A CA 1
ATOM 1071 C C . SER A 1 137 ? -7.783 -6.420 4.535 1.00 95.44 137 SER A C 1
ATOM 1073 O O . SER A 1 137 ? -7.070 -7.249 3.983 1.00 95.44 137 SER A O 1
ATOM 1075 N N . CYS A 1 138 ? -7.888 -5.157 4.116 1.00 94.06 138 CYS A N 1
ATOM 1076 C CA . CYS A 1 138 ? -7.287 -4.650 2.884 1.00 94.06 138 CYS A CA 1
ATOM 1077 C C . CYS A 1 138 ? -5.787 -4.986 2.782 1.00 94.06 138 CYS A C 1
ATOM 1079 O O . CYS A 1 138 ? -5.330 -5.471 1.745 1.00 94.06 138 CYS A O 1
ATOM 1081 N N . CYS A 1 139 ? -5.024 -4.839 3.875 1.00 96.25 139 CYS A N 1
ATOM 1082 C CA . CYS A 1 139 ? -3.625 -5.263 3.909 1.00 96.25 139 CYS A CA 1
ATOM 1083 C C . CYS A 1 139 ? -3.450 -6.783 3.766 1.00 96.25 139 CYS A C 1
ATOM 1085 O O . CYS A 1 139 ? -2.621 -7.196 2.962 1.00 96.25 139 CYS A O 1
ATOM 1087 N N . ARG A 1 140 ? -4.218 -7.626 4.478 1.00 96.56 140 ARG A N 1
ATOM 1088 C CA . ARG A 1 140 ? -4.138 -9.092 4.303 1.00 96.56 140 ARG A CA 1
ATOM 1089 C C . ARG A 1 140 ? -4.445 -9.503 2.869 1.00 96.56 140 ARG A C 1
ATOM 1091 O O . ARG A 1 140 ? -3.710 -10.303 2.306 1.00 96.56 140 ARG A O 1
ATOM 1098 N N . ASP A 1 141 ? -5.513 -8.968 2.294 1.00 95.00 141 ASP A N 1
ATOM 1099 C CA . ASP A 1 141 ? -5.999 -9.374 0.978 1.00 95.00 141 ASP A CA 1
ATOM 1100 C C . ASP A 1 141 ? -5.049 -8.882 -0.129 1.00 95.00 141 ASP A C 1
ATOM 1102 O O . ASP A 1 141 ? -4.695 -9.645 -1.026 1.00 95.00 141 ASP A O 1
ATOM 1106 N N . THR A 1 142 ? -4.474 -7.684 0.031 1.00 94.94 142 THR A N 1
ATOM 1107 C CA . THR A 1 142 ? -3.358 -7.204 -0.800 1.00 94.94 142 THR A CA 1
ATOM 1108 C C . THR A 1 142 ? -2.120 -8.104 -0.688 1.00 94.94 142 THR A C 1
ATOM 1110 O O . THR A 1 142 ? -1.564 -8.501 -1.708 1.00 94.94 142 THR A O 1
ATOM 1113 N N . ILE A 1 143 ? -1.680 -8.462 0.525 1.00 96.75 143 ILE A N 1
ATOM 1114 C CA . ILE A 1 143 ? -0.496 -9.318 0.722 1.00 96.75 143 ILE A CA 1
ATOM 1115 C C . ILE A 1 143 ? -0.716 -10.711 0.110 1.00 96.75 143 ILE A C 1
ATOM 1117 O O . ILE A 1 143 ? 0.180 -11.221 -0.562 1.00 96.75 143 ILE A O 1
ATOM 1121 N N . LYS A 1 144 ? -1.906 -11.310 0.274 1.00 95.94 144 LYS A N 1
ATOM 1122 C CA . LYS A 1 144 ? -2.255 -12.599 -0.349 1.00 95.94 144 LYS A CA 1
ATOM 1123 C C . LYS A 1 144 ? -2.135 -12.559 -1.872 1.00 95.94 144 LYS A C 1
ATOM 1125 O O . LYS A 1 144 ? -1.673 -13.534 -2.449 1.00 95.94 144 LYS A O 1
ATOM 1130 N N . VAL A 1 145 ? -2.546 -11.467 -2.517 1.00 94.62 145 VAL A N 1
ATOM 1131 C CA . VAL A 1 145 ? -2.481 -11.344 -3.983 1.00 94.62 145 VAL A CA 1
ATOM 1132 C C . VAL A 1 145 ? -1.054 -11.093 -4.472 1.00 94.62 145 VAL A C 1
ATOM 1134 O O . VAL A 1 145 ? -0.665 -11.631 -5.502 1.00 94.62 145 VAL A O 1
ATOM 1137 N N . VAL A 1 146 ? -0.256 -10.318 -3.732 1.00 95.19 146 VAL A N 1
ATOM 1138 C CA . VAL A 1 146 ? 1.116 -9.970 -4.142 1.00 95.19 146 VAL A CA 1
ATOM 1139 C C . VAL A 1 146 ? 2.125 -11.088 -3.848 1.00 95.19 146 VAL A C 1
ATOM 1141 O O . VAL A 1 146 ? 2.995 -11.348 -4.673 1.00 95.19 146 VAL A O 1
ATOM 1144 N N . TYR A 1 147 ? 2.016 -11.747 -2.690 1.00 96.19 147 TYR A N 1
ATOM 1145 C CA . TYR A 1 147 ? 3.003 -12.720 -2.196 1.00 96.19 147 TYR A CA 1
ATOM 1146 C C . TYR A 1 147 ? 2.431 -14.125 -1.934 1.00 96.19 147 TYR A C 1
ATOM 1148 O O . TYR A 1 147 ? 3.188 -15.067 -1.704 1.00 96.19 147 TYR A O 1
ATOM 1156 N N . GLY A 1 148 ? 1.108 -14.301 -1.971 1.00 96.62 148 GLY A N 1
ATOM 1157 C CA . GLY A 1 148 ? 0.437 -15.573 -1.695 1.00 96.62 148 GLY A CA 1
ATOM 1158 C C . GLY A 1 148 ? -0.007 -15.745 -0.237 1.00 96.62 148 GLY A C 1
ATOM 1159 O O . GLY A 1 148 ? 0.516 -15.128 0.691 1.00 96.62 148 GLY A O 1
ATOM 1160 N N . SER A 1 149 ? -0.971 -16.642 -0.011 1.00 97.06 149 SER A N 1
ATOM 1161 C CA . SER A 1 149 ? -1.557 -16.919 1.317 1.00 97.06 149 SER A CA 1
ATOM 1162 C C . SER A 1 149 ? -0.647 -17.681 2.296 1.00 97.06 149 SER A C 1
ATOM 1164 O O . SER A 1 149 ? -1.059 -17.930 3.424 1.00 97.06 149 SER A O 1
ATOM 1166 N N . LYS A 1 150 ? 0.563 -18.071 1.874 1.00 97.19 150 LYS A N 1
ATOM 1167 C CA . LYS A 1 150 ? 1.596 -18.736 2.699 1.00 97.19 150 LYS A CA 1
ATOM 1168 C C . LYS A 1 150 ? 2.891 -17.908 2.770 1.00 97.19 150 LYS A C 1
ATOM 1170 O O . LYS A 1 150 ? 3.979 -18.461 2.894 1.00 97.19 150 LYS A O 1
ATOM 1175 N N . SER A 1 151 ? 2.778 -16.595 2.577 1.00 97.69 151 SER A N 1
ATOM 1176 C CA . SER A 1 151 ? 3.912 -15.672 2.522 1.00 97.69 151 SER A CA 1
ATOM 1177 C C . SER A 1 151 ? 4.390 -15.253 3.911 1.00 97.69 151 SER A C 1
ATOM 1179 O O . SER A 1 151 ? 3.590 -15.024 4.822 1.00 97.69 151 SER A O 1
ATOM 1181 N N . LYS A 1 152 ? 5.708 -15.064 4.047 1.00 97.44 152 LYS A N 1
ATOM 1182 C CA . LYS A 1 152 ? 6.328 -14.536 5.271 1.00 97.44 152 LYS A CA 1
ATOM 1183 C C . LYS A 1 152 ? 5.800 -13.134 5.592 1.00 97.44 152 LYS A C 1
ATOM 1185 O O . LYS A 1 152 ? 5.636 -12.778 6.752 1.00 97.44 152 LYS A O 1
ATOM 1190 N N . GLU A 1 153 ? 5.491 -12.356 4.562 1.00 97.88 153 GLU A N 1
ATOM 1191 C CA . GLU A 1 153 ? 4.885 -11.031 4.628 1.00 97.88 153 GLU A CA 1
ATOM 1192 C C . GLU A 1 153 ? 3.504 -11.074 5.311 1.00 97.88 153 GLU A C 1
ATOM 1194 O O . GLU A 1 153 ? 3.211 -10.231 6.164 1.00 97.88 153 GLU A O 1
ATOM 1199 N N . LEU A 1 154 ? 2.674 -12.082 5.005 1.00 97.62 154 LEU A N 1
ATOM 1200 C CA . LEU A 1 154 ? 1.355 -12.257 5.622 1.00 97.62 154 LEU A CA 1
ATOM 1201 C C . LEU A 1 154 ? 1.466 -12.706 7.080 1.00 97.62 154 LEU A C 1
ATOM 1203 O O . LEU A 1 154 ? 0.741 -12.193 7.937 1.00 97.62 154 LEU A O 1
ATOM 1207 N N . ASP A 1 155 ? 2.382 -13.626 7.375 1.00 97.00 155 ASP A N 1
ATOM 1208 C CA . ASP A 1 155 ? 2.628 -14.105 8.737 1.00 97.00 155 ASP A CA 1
ATOM 1209 C C . ASP A 1 155 ? 3.193 -12.997 9.632 1.00 97.00 155 ASP A C 1
ATOM 1211 O O . ASP A 1 155 ? 2.668 -12.760 10.726 1.00 97.00 155 ASP A O 1
ATOM 1215 N N . ASN A 1 156 ? 4.175 -12.238 9.132 1.00 96.50 156 ASN A N 1
ATOM 1216 C CA . ASN A 1 156 ? 4.709 -11.046 9.788 1.00 96.50 156 ASN A CA 1
ATOM 1217 C C . ASN A 1 156 ? 3.593 -10.033 10.077 1.00 96.50 156 ASN A C 1
ATOM 1219 O O . ASN A 1 156 ? 3.469 -9.572 11.213 1.00 96.50 156 ASN A O 1
ATOM 1223 N N . PHE A 1 157 ? 2.741 -9.721 9.091 1.00 97.12 157 PHE A N 1
ATOM 1224 C CA . PHE A 1 157 ? 1.619 -8.798 9.274 1.00 97.12 157 PHE A CA 1
ATOM 1225 C C . PHE A 1 157 ? 0.623 -9.290 10.333 1.00 97.12 157 PHE A C 1
ATOM 1227 O O . PHE A 1 157 ? 0.258 -8.548 11.248 1.00 97.12 157 PHE A O 1
ATOM 1234 N N . ASN A 1 158 ? 0.228 -10.563 10.265 1.00 95.50 158 ASN A N 1
ATOM 1235 C CA . ASN A 1 158 ? -0.693 -11.169 11.223 1.00 95.50 158 ASN A CA 1
ATOM 1236 C C . ASN A 1 158 ? -0.120 -11.194 12.648 1.00 95.50 158 ASN A C 1
ATOM 1238 O O . ASN A 1 158 ? -0.854 -10.938 13.602 1.00 95.50 158 ASN A O 1
ATOM 1242 N N . HIS A 1 159 ? 1.174 -11.476 12.816 1.00 94.19 159 HIS A N 1
ATOM 1243 C CA . HIS A 1 159 ? 1.847 -11.398 14.113 1.00 94.19 159 HIS A CA 1
ATOM 1244 C C . HIS A 1 159 ? 1.897 -9.952 14.633 1.00 94.19 159 HIS A C 1
ATOM 1246 O O . HIS A 1 159 ? 1.570 -9.681 15.792 1.00 94.19 159 HIS A O 1
ATOM 1252 N N . ALA A 1 160 ? 2.227 -9.006 13.753 1.00 93.50 160 ALA A N 1
ATOM 1253 C CA . ALA A 1 160 ? 2.366 -7.592 14.067 1.00 93.50 160 ALA A CA 1
ATOM 1254 C C . ALA A 1 160 ? 1.066 -6.953 14.590 1.00 93.50 160 ALA A C 1
ATOM 1256 O O . ALA A 1 160 ? 1.132 -6.178 15.545 1.00 93.50 160 ALA A O 1
ATOM 1257 N N . ILE A 1 161 ? -0.102 -7.281 14.021 1.00 92.69 161 ILE A N 1
ATOM 1258 C CA . ILE A 1 161 ? -1.404 -6.760 14.493 1.00 92.69 161 ILE A CA 1
ATOM 1259 C C . ILE A 1 161 ? -1.955 -7.512 15.720 1.00 92.69 161 ILE A C 1
ATOM 1261 O O . ILE A 1 161 ? -2.764 -6.962 16.468 1.00 92.69 161 ILE A O 1
ATOM 1265 N N . LYS A 1 162 ? -1.504 -8.753 15.967 1.00 87.88 162 LYS A N 1
ATOM 1266 C CA . LYS A 1 162 ? -1.859 -9.537 17.167 1.00 87.88 162 LYS A CA 1
ATOM 1267 C C . LYS A 1 162 ? -1.106 -9.080 18.417 1.00 87.88 162 LYS A C 1
ATOM 1269 O O . LYS A 1 162 ? -1.688 -9.083 19.500 1.00 87.88 162 LYS A O 1
ATOM 1274 N N . SER A 1 163 ? 0.169 -8.706 18.293 1.00 68.75 163 SER A N 1
ATOM 1275 C CA . SER A 1 163 ? 1.004 -8.343 19.449 1.00 68.75 163 SER A CA 1
ATOM 1276 C C . SER A 1 163 ? 0.572 -7.036 20.119 1.00 68.75 163 SER A C 1
ATOM 1278 O O . SER A 1 163 ? 0.630 -6.930 21.340 1.00 68.75 163 SER A O 1
ATOM 1280 N N . VAL A 1 164 ? 0.044 -6.074 19.353 1.00 60.91 164 VAL A N 1
ATOM 1281 C CA . VAL A 1 164 ? -0.411 -4.770 19.878 1.00 60.91 164 VAL A CA 1
ATOM 1282 C C . VAL A 1 164 ? -1.569 -4.911 20.871 1.00 60.91 164 VAL A C 1
ATOM 1284 O O . VAL A 1 164 ? -1.660 -4.140 21.821 1.00 60.91 164 VAL A O 1
ATOM 1287 N N . SER A 1 165 ? -2.423 -5.922 20.708 1.00 54.28 165 SER A N 1
ATOM 1288 C CA . SER A 1 165 ? -3.545 -6.170 21.619 1.00 54.28 165 SER A CA 1
ATOM 1289 C C . SER A 1 165 ? -3.166 -6.960 22.876 1.00 54.28 165 SER A C 1
ATOM 1291 O O . SER A 1 165 ? -4.028 -7.247 23.698 1.00 54.28 165 SER A O 1
ATOM 1293 N N . SER A 1 166 ? -1.896 -7.349 23.035 1.00 48.41 166 SER A 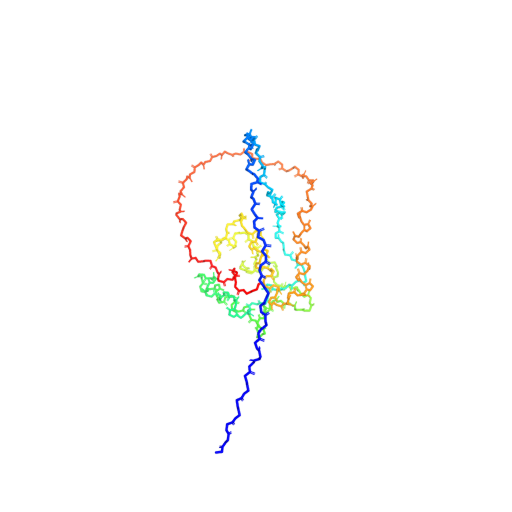N 1
ATOM 1294 C CA . SER A 1 166 ? -1.373 -7.976 24.261 1.00 48.41 166 SER A CA 1
ATOM 1295 C C . SER A 1 166 ? -0.732 -6.973 25.228 1.00 48.41 166 SER A C 1
ATOM 1297 O O . SER A 1 166 ? -0.364 -7.362 26.331 1.00 48.41 166 SER A O 1
ATOM 1299 N N . THR A 1 167 ? -0.588 -5.701 24.834 1.00 44.19 167 THR A N 1
ATOM 1300 C CA . THR A 1 167 ? 0.202 -4.701 25.572 1.00 44.19 167 THR A CA 1
ATOM 1301 C C . THR A 1 167 ? -0.662 -3.543 26.081 1.00 44.19 167 THR A C 1
ATOM 1303 O O . THR A 1 167 ? -0.459 -2.381 25.733 1.00 44.19 167 THR A O 1
ATOM 1306 N N . GLY A 1 168 ? -1.618 -3.865 26.952 1.00 40.47 168 GLY A N 1
ATOM 1307 C CA . GLY A 1 168 ? -2.037 -2.972 28.039 1.00 40.47 168 GLY A CA 1
ATOM 1308 C C . GLY A 1 168 ? -1.410 -3.485 29.347 1.00 40.47 168 GLY A C 1
ATOM 1309 O O . GLY A 1 168 ? -1.229 -4.685 29.491 1.00 40.47 168 GLY A O 1
ATOM 1310 N N . VAL A 1 169 ? -1.025 -2.678 30.336 1.00 41.62 169 VAL A N 1
ATOM 1311 C CA . VAL A 1 169 ? -1.239 -1.241 30.541 1.00 41.62 169 VAL A CA 1
ATOM 1312 C C . VAL A 1 169 ? 0.011 -0.643 31.197 1.00 41.62 169 VAL A C 1
ATOM 1314 O O . VAL A 1 169 ? 0.391 -1.047 32.292 1.00 41.62 169 VAL A O 1
ATOM 1317 N N . LYS A 1 170 ? 0.587 0.402 30.596 1.00 32.00 170 LYS A N 1
ATOM 1318 C CA . LYS A 1 170 ? 1.226 1.489 31.354 1.00 32.00 170 LYS A CA 1
ATOM 1319 C C . LYS A 1 170 ? 0.696 2.803 30.807 1.00 32.00 170 LYS A C 1
ATOM 1321 O O . LYS A 1 170 ? 1.172 3.310 29.797 1.00 32.00 170 LYS A O 1
ATOM 1326 N N . ALA A 1 171 ? -0.348 3.306 31.459 1.00 37.75 171 ALA A N 1
ATOM 1327 C CA . ALA A 1 171 ? -0.906 4.610 31.163 1.00 37.75 171 ALA A CA 1
ATOM 1328 C C . ALA A 1 171 ? 0.136 5.683 31.503 1.00 37.75 171 ALA A C 1
ATOM 1330 O O . ALA A 1 171 ? 0.347 5.989 32.678 1.00 37.75 171 ALA A O 1
ATOM 1331 N N . LEU A 1 172 ? 0.777 6.262 30.485 1.00 39.66 172 LEU A N 1
ATOM 1332 C CA . LEU A 1 172 ? 1.421 7.554 30.668 1.00 39.66 172 LEU A CA 1
ATOM 1333 C C . LEU A 1 172 ? 0.307 8.598 30.706 1.00 39.66 172 LEU A C 1
ATOM 1335 O O . LEU A 1 172 ? -0.346 8.890 29.704 1.00 39.66 172 LEU A O 1
ATOM 1339 N N . LYS A 1 173 ? 0.044 9.081 31.916 1.00 34.91 173 LYS A N 1
ATOM 1340 C CA . LYS A 1 173 ? -0.954 10.098 32.213 1.00 34.91 173 LYS A CA 1
ATOM 1341 C C . LYS A 1 173 ? -0.504 11.412 31.568 1.00 34.91 173 LYS A C 1
ATOM 1343 O O . LYS A 1 173 ? 0.411 12.054 32.071 1.00 34.91 173 LYS A O 1
ATOM 1348 N N . SER A 1 174 ? -1.116 11.768 30.442 1.00 37.00 174 SER A N 1
ATOM 1349 C CA . SER A 1 174 ? -0.975 13.085 29.822 1.00 37.00 174 SER A CA 1
ATOM 1350 C C . SER A 1 174 ? -2.282 13.837 30.026 1.00 37.00 174 SER A C 1
ATOM 1352 O O . SER A 1 174 ? -3.296 13.528 29.398 1.00 37.00 174 SER A O 1
ATOM 1354 N N . ASP A 1 175 ? -2.269 14.761 30.981 1.00 42.78 175 ASP A N 1
ATOM 1355 C CA . ASP A 1 175 ? -3.390 15.645 31.270 1.00 42.78 175 ASP A CA 1
ATOM 1356 C C . ASP A 1 175 ? -3.625 16.607 30.097 1.00 42.78 175 ASP A C 1
ATOM 1358 O O . ASP A 1 175 ? -2.750 17.390 29.733 1.00 42.78 175 ASP A O 1
ATOM 1362 N N . CYS A 1 176 ? -4.838 16.597 29.539 1.00 39.06 176 CYS A N 1
ATOM 1363 C CA . CYS A 1 176 ? -5.323 17.699 28.716 1.00 39.06 176 CYS A CA 1
ATOM 1364 C C . CYS A 1 176 ? -6.828 17.932 28.913 1.00 39.06 176 CYS A C 1
ATOM 1366 O O . CYS A 1 176 ? -7.670 17.159 28.460 1.00 39.06 176 CYS A O 1
ATOM 1368 N N . GLY A 1 177 ? -7.146 19.054 29.562 1.00 32.06 177 GLY A N 1
ATOM 1369 C CA . GLY A 1 177 ? -8.112 20.008 29.011 1.00 32.06 177 GLY A CA 1
ATOM 1370 C C . GLY A 1 177 ? -9.556 19.543 28.813 1.00 32.06 177 GLY A C 1
ATOM 1371 O O . GLY A 1 177 ? -10.057 19.513 27.693 1.00 32.06 177 GLY A O 1
ATOM 1372 N N . ARG A 1 178 ? -10.281 19.317 29.910 1.00 31.31 178 ARG A N 1
ATOM 1373 C CA . ARG A 1 178 ? -11.752 19.246 29.921 1.00 31.31 178 ARG A CA 1
ATOM 1374 C C . ARG A 1 178 ? -12.371 20.583 29.477 1.00 31.31 178 ARG A C 1
ATOM 1376 O O . ARG A 1 178 ? -12.349 21.525 30.259 1.00 31.31 178 ARG A O 1
ATOM 1383 N N . HIS A 1 179 ? -12.996 20.643 28.298 1.00 34.97 179 HIS A N 1
ATOM 1384 C CA . HIS A 1 179 ? -13.937 21.711 27.914 1.00 34.97 179 HIS A CA 1
ATOM 1385 C C . HIS A 1 179 ? -15.174 21.162 27.173 1.00 34.97 179 HIS A C 1
ATOM 1387 O O . HIS A 1 179 ? -15.276 19.964 26.919 1.00 34.97 179 HIS A O 1
ATOM 1393 N N . ASN A 1 180 ? -16.189 22.017 27.012 1.00 32.06 180 ASN A N 1
ATOM 1394 C CA . ASN A 1 180 ? -17.601 21.631 27.123 1.00 32.06 180 ASN A CA 1
ATOM 1395 C C . ASN A 1 180 ? -18.282 21.040 25.878 1.00 32.06 180 ASN A C 1
ATOM 1397 O O . ASN A 1 180 ? -17.830 21.182 24.746 1.00 32.06 180 ASN A O 1
ATOM 1401 N N . ARG A 1 181 ? -19.438 20.412 26.143 1.00 33.16 181 ARG A N 1
ATOM 1402 C CA . ARG A 1 181 ? -20.407 19.932 25.147 1.00 33.16 181 ARG A CA 1
ATOM 1403 C C . ARG A 1 181 ? -20.913 21.070 24.257 1.00 33.16 181 ARG A C 1
ATOM 1405 O O . ARG A 1 181 ? -21.225 22.149 24.755 1.00 33.16 181 ARG A O 1
ATOM 1412 N N . GLY A 1 182 ? -21.129 20.745 22.988 1.00 30.03 182 GLY A N 1
ATOM 1413 C CA . GLY A 1 182 ? -22.029 21.454 22.087 1.00 30.03 182 GLY A CA 1
ATOM 1414 C C . GLY A 1 182 ? -22.742 20.418 21.227 1.00 30.03 182 GLY A C 1
ATOM 1415 O O . GLY A 1 182 ? -22.177 19.944 20.245 1.00 30.03 182 GLY A O 1
ATOM 1416 N N . ASP A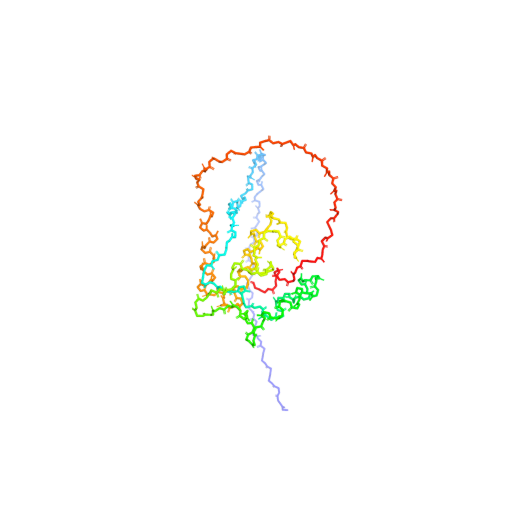 1 183 ? -23.942 20.010 21.637 1.00 34.53 183 ASP A N 1
ATOM 1417 C CA . ASP A 1 183 ? -24.781 19.115 20.845 1.00 34.53 183 ASP A CA 1
ATOM 1418 C C . ASP A 1 183 ? -25.261 19.844 19.586 1.00 34.53 183 ASP A C 1
ATOM 1420 O O . ASP A 1 183 ? -25.875 20.907 19.676 1.00 34.53 183 ASP A O 1
ATOM 1424 N N . ASN A 1 184 ? -25.032 19.258 18.411 1.00 35.50 184 ASN A N 1
ATOM 1425 C CA . ASN A 1 184 ? -25.796 19.619 17.223 1.00 35.50 184 ASN A CA 1
ATOM 1426 C C . ASN A 1 184 ? -26.059 18.363 16.390 1.00 35.50 184 ASN A C 1
ATOM 1428 O O . ASN A 1 184 ? -25.180 17.827 15.714 1.00 35.50 184 ASN A O 1
ATOM 1432 N N . 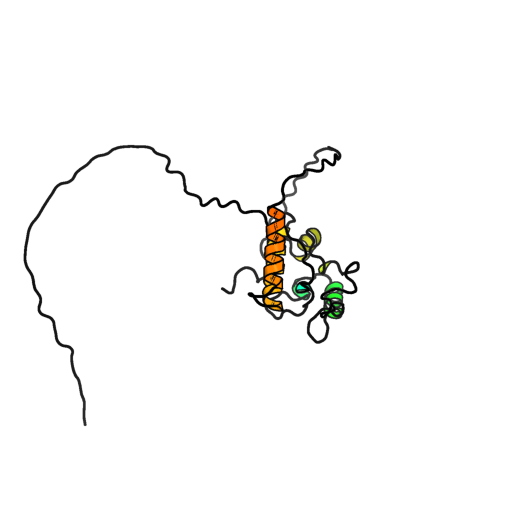SER A 1 185 ? -27.278 17.846 16.527 1.00 37.59 185 SER A N 1
ATOM 1433 C CA . SER A 1 185 ? -27.712 16.603 15.901 1.00 37.59 185 SER A CA 1
ATOM 1434 C C . SER A 1 185 ? -28.208 16.892 14.489 1.00 37.59 185 SER A C 1
ATOM 1436 O O . SER A 1 185 ? -29.253 17.516 14.317 1.00 37.59 185 SER A O 1
ATOM 1438 N N . VAL A 1 186 ? -27.476 16.422 13.477 1.00 34.91 186 VAL A N 1
ATOM 1439 C CA . VAL A 1 186 ? -27.941 16.435 12.084 1.00 34.91 186 VAL A CA 1
ATOM 1440 C C . VAL A 1 186 ? -27.939 15.002 11.569 1.00 34.91 186 VAL A C 1
ATOM 1442 O O . VAL A 1 186 ? -26.895 14.427 11.260 1.00 34.91 186 VAL A O 1
ATOM 1445 N N . ALA A 1 187 ? -29.125 14.400 11.526 1.00 36.50 187 ALA A N 1
ATOM 1446 C CA . ALA A 1 187 ? -29.314 13.052 11.013 1.00 36.50 187 ALA A CA 1
ATOM 1447 C C . ALA A 1 187 ? -29.175 13.051 9.482 1.00 36.50 187 ALA A C 1
ATOM 1449 O O . ALA A 1 187 ? -30.141 13.300 8.762 1.00 36.50 187 ALA A O 1
ATOM 1450 N N . VAL A 1 188 ? -27.977 12.753 8.978 1.00 35.50 188 VAL A N 1
ATOM 1451 C CA . VAL A 1 188 ? -27.782 12.429 7.559 1.00 35.50 188 VAL A CA 1
ATOM 1452 C C . VAL A 1 188 ? -28.126 10.959 7.324 1.00 35.50 188 VAL A C 1
ATOM 1454 O O . VAL A 1 188 ? -27.553 10.056 7.936 1.00 35.50 188 VAL A O 1
ATOM 1457 N N . ALA A 1 189 ? -29.128 10.724 6.476 1.00 31.70 189 ALA A N 1
ATOM 1458 C CA . ALA A 1 189 ? -29.673 9.398 6.220 1.00 31.70 189 ALA A CA 1
ATOM 1459 C C . ALA A 1 189 ? -28.617 8.463 5.609 1.00 31.70 189 ALA A C 1
ATOM 1461 O O . ALA A 1 189 ? -27.911 8.826 4.669 1.00 31.70 189 ALA A O 1
ATOM 1462 N N . SER A 1 190 ? -28.532 7.235 6.127 1.00 39.66 190 SER A N 1
ATOM 1463 C CA . SER A 1 190 ? -27.559 6.244 5.667 1.00 39.66 190 SER A CA 1
ATOM 1464 C C . SER A 1 190 ? -27.975 5.629 4.327 1.00 39.66 190 SER A C 1
ATOM 1466 O O . SER A 1 190 ? -28.668 4.612 4.276 1.00 39.66 190 SER A O 1
ATOM 1468 N N . THR A 1 191 ? -27.522 6.217 3.221 1.00 34.44 191 THR A N 1
ATOM 1469 C CA . THR A 1 191 ? -27.614 5.614 1.886 1.00 34.44 191 THR A CA 1
ATOM 1470 C C . THR A 1 191 ? -26.495 4.596 1.671 1.00 34.44 191 THR A C 1
ATOM 1472 O O . THR A 1 191 ? -25.493 4.827 0.996 1.00 34.44 191 THR A O 1
ATOM 1475 N N . SER A 1 192 ? -26.690 3.408 2.245 1.00 47.75 192 SER A N 1
ATOM 1476 C CA . SER A 1 192 ? -25.930 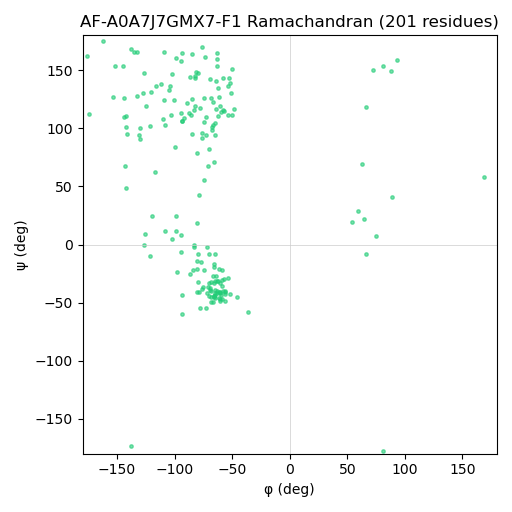2.214 1.865 1.00 47.75 192 SER A CA 1
ATOM 1477 C C . SER A 1 192 ? -26.117 1.916 0.373 1.00 47.75 192 SER A C 1
ATOM 1479 O O . SER A 1 192 ? -27.239 1.602 -0.014 1.00 47.75 192 SER A O 1
ATOM 1481 N N . SER A 1 193 ? -25.048 1.984 -0.439 1.00 37.47 193 SER A N 1
ATOM 1482 C CA . SER A 1 193 ? -24.768 1.104 -1.610 1.00 37.47 193 SER A CA 1
ATOM 1483 C C . SER A 1 193 ? -23.608 1.603 -2.494 1.00 37.47 193 SER A C 1
ATOM 1485 O O . SER A 1 193 ? -23.781 1.802 -3.692 1.00 37.47 193 SER A O 1
ATOM 1487 N N . LYS A 1 194 ? -22.404 1.779 -1.930 1.00 35.94 194 LYS A N 1
ATOM 1488 C CA . LYS A 1 194 ? -21.131 1.801 -2.692 1.00 35.94 194 LYS A CA 1
ATOM 1489 C C . LYS A 1 194 ? -20.010 1.114 -1.902 1.00 35.94 194 LYS A C 1
ATOM 1491 O O . LYS A 1 194 ? -18.939 1.670 -1.695 1.00 35.94 194 LYS A O 1
ATOM 1496 N N . PHE A 1 195 ? -20.290 -0.086 -1.387 1.00 36.97 195 PHE A N 1
ATOM 1497 C CA . PHE A 1 195 ? -19.259 -0.906 -0.752 1.00 36.97 195 PHE A CA 1
ATOM 1498 C C . PHE A 1 195 ? -18.524 -1.702 -1.837 1.00 36.97 195 PHE A C 1
ATOM 1500 O O . PHE A 1 195 ? -19.162 -2.387 -2.634 1.00 36.97 195 PHE A O 1
ATOM 1507 N N . LEU A 1 196 ? -17.197 -1.573 -1.869 1.00 41.34 196 LEU A N 1
ATOM 1508 C CA . LEU A 1 196 ? -16.305 -2.195 -2.852 1.00 41.34 196 LEU A CA 1
ATOM 1509 C C . LEU A 1 196 ? -16.550 -3.718 -2.952 1.00 41.34 196 LEU A C 1
ATOM 1511 O O . LEU A 1 196 ? -16.677 -4.369 -1.907 1.00 41.34 196 LEU A O 1
ATOM 1515 N N . PRO A 1 197 ? -16.554 -4.317 -4.159 1.00 38.62 197 PRO A N 1
ATOM 1516 C CA . PRO A 1 197 ? -16.937 -5.715 -4.375 1.00 38.62 197 PRO A CA 1
ATOM 1517 C C . PRO A 1 197 ? -15.836 -6.731 -4.003 1.00 38.62 197 PRO A C 1
ATOM 1519 O O . PRO A 1 197 ? -15.629 -7.706 -4.715 1.00 38.62 197 PRO A O 1
ATOM 1522 N N . PHE A 1 198 ? -15.136 -6.535 -2.876 1.00 33.69 198 PHE A N 1
ATOM 1523 C CA . PHE A 1 198 ? -14.073 -7.442 -2.400 1.00 33.69 198 PHE A CA 1
ATOM 1524 C C . PHE A 1 198 ? -14.231 -7.958 -0.970 1.00 33.69 198 PHE A C 1
ATOM 1526 O O . PHE A 1 198 ? -13.359 -8.664 -0.465 1.00 33.69 198 PHE A O 1
ATOM 1533 N N . LEU A 1 199 ? -15.382 -7.718 -0.338 1.00 39.12 199 LEU A N 1
ATOM 1534 C CA . LEU A 1 199 ? -15.768 -8.474 0.849 1.00 39.12 199 LEU A CA 1
ATOM 1535 C C . LEU A 1 199 ? -16.643 -9.678 0.448 1.00 39.12 199 LEU A C 1
ATOM 1537 O O . LEU A 1 199 ? -17.827 -9.519 0.172 1.00 39.12 199 LEU A O 1
ATOM 1541 N N . SER A 1 200 ? -16.059 -10.884 0.518 1.00 35.56 200 SER A N 1
ATOM 1542 C CA . SER A 1 200 ? -16.753 -12.190 0.574 1.00 35.56 200 SER A CA 1
ATOM 1543 C C . SER A 1 200 ? -17.119 -12.939 -0.729 1.00 35.56 200 SER A C 1
ATOM 1545 O O . SER A 1 200 ? -18.170 -13.582 -0.763 1.00 35.56 200 SER A O 1
ATOM 1547 N N . LEU A 1 201 ? -16.257 -12.987 -1.759 1.00 32.72 201 LEU A N 1
ATOM 1548 C CA . LEU A 1 201 ? -16.439 -13.983 -2.836 1.00 32.72 201 LEU A CA 1
ATOM 1549 C C . LEU A 1 201 ? -15.148 -14.597 -3.415 1.00 32.72 201 LEU A C 1
ATOM 1551 O O . LEU A 1 201 ? -14.846 -14.399 -4.585 1.00 32.72 201 LEU A O 1
ATOM 1555 N N . LEU A 1 202 ? -14.425 -15.390 -2.612 1.00 25.91 202 LEU A N 1
ATOM 1556 C CA . LEU A 1 202 ? -13.808 -16.666 -3.037 1.00 25.91 202 LEU A CA 1
ATOM 1557 C C . LEU A 1 202 ? -13.174 -17.383 -1.824 1.00 25.91 202 LEU A C 1
ATOM 1559 O O . LEU A 1 202 ? -12.160 -16.915 -1.311 1.00 25.91 202 LEU A O 1
ATOM 1563 N N . LEU A 1 203 ? -13.764 -18.532 -1.449 1.00 29.80 203 LEU A N 1
ATOM 1564 C CA . LEU A 1 203 ? -13.321 -19.514 -0.432 1.00 29.80 203 LEU A CA 1
ATOM 1565 C C . LEU A 1 203 ? -13.265 -19.023 1.033 1.00 29.80 203 LEU A C 1
ATOM 1567 O O . LEU A 1 203 ? -12.223 -18.485 1.469 1.00 29.80 203 LEU A O 1
#

Mean predicted aligned error: 17.02 Å

pLDDT: mean 73.08, std 25.8, range [25.91, 98.12]

Organism: Camellia sinensis (NCBI:txid4442)